Protein AF-A0A7Y6Y731-F1 (afdb_monomer_lite)

Sequence (304 aa):
MNFEELEKRTEVLAKVVVCIADLYHDGNLDAGQKGLLETLIGAGIWYLPSGKELFTGKISKNALEKIITDPKVKLVEEHGFPRKVAGKSLFCDHLEDLKLDYTKLQNLYLNKMGRYNLVLKEENNKLKKFQKTNTFISEEEAYKSAGIELVSIDESHFNLPQLKKFNPNPPAKSTKVKKEKKGITTKTIPRSISKQKKTIVDEVQNITFGQTVQLKKGKNDSQTYVIFMKYIIDNFSNKLYHVDILSKFIKDNPIDESFGRAVYYKRIVGHNDWYFSTYFDTAAKYSNMKKIADGLKFNLELVD

pLDDT: mean 82.9, std 20.49, range [23.06, 98.19]

Radius of gyration: 25.47 Å; chains: 1; bounding box: 60×59×68 Å

Foldseek 3Di:
DPVVQLQVLLLVLLVVCLVCLCCLPVNPDDPVRNLVQLLVSLVSLVPRDAALLQEPLKEFPVQLVVLVVDVPFDKDWAALAASSNVSVCCNPPCVVVSVVPSCVSVVCCSPHGVHTYIYHPVLSVLLVVQNDNVRDDGSVVSCVNSVTDMDGDDPVSCVRNNNVRSDPCRPDDPPPDDDDDDDDDDDDDDDDDDDDDDDDDDDDDDDDAAAEDEFEADPDLLRNLVSLLQVCCVHCVVCQVVQVLNVLFKDLDQVPCSLPVQSVVVQWDDDPSMIGGSPDPSVVSVVSSVSVCVSVRYHYHYGD

Structure (mmCIF, N/CA/C/O backbone):
data_AF-A0A7Y6Y731-F1
#
_entry.id   AF-A0A7Y6Y731-F1
#
loop_
_atom_site.group_PDB
_atom_site.id
_atom_site.type_symbol
_atom_site.label_atom_id
_atom_site.label_alt_id
_atom_site.label_comp_id
_atom_site.label_asym_id
_atom_site.label_entity_id
_atom_site.label_seq_id
_atom_site.pdbx_PDB_ins_code
_atom_site.Cartn_x
_atom_site.Cartn_y
_atom_site.Cartn_z
_atom_site.occupancy
_atom_site.B_iso_or_equiv
_atom_site.auth_seq_id
_atom_site.auth_comp_id
_atom_site.auth_asym_id
_atom_site.auth_atom_id
_atom_site.pdbx_PDB_model_num
ATOM 1 N N . MET A 1 1 ? -1.172 10.566 2.551 1.00 87.44 1 MET A N 1
ATOM 2 C CA . MET A 1 1 ? 0.127 10.290 1.906 1.00 87.44 1 MET A CA 1
ATOM 3 C C . MET A 1 1 ? 0.470 11.426 0.945 1.00 87.44 1 MET A C 1
ATOM 5 O O . MET A 1 1 ? -0.447 12.087 0.469 1.00 87.44 1 MET A O 1
ATOM 9 N N . ASN A 1 2 ? 1.754 11.665 0.659 1.00 89.69 2 ASN A N 1
ATOM 10 C CA . ASN A 1 2 ? 2.186 12.512 -0.456 1.00 89.69 2 ASN A CA 1
ATOM 11 C C . ASN A 1 2 ? 2.412 11.636 -1.704 1.00 89.69 2 ASN A C 1
ATOM 13 O O . ASN A 1 2 ? 3.383 10.883 -1.750 1.00 89.69 2 ASN A O 1
ATOM 17 N N . PHE A 1 3 ? 1.501 11.688 -2.680 1.00 87.31 3 PHE A N 1
ATOM 18 C CA . PHE A 1 3 ? 1.528 10.782 -3.837 1.00 87.31 3 PHE A CA 1
ATOM 19 C C . PHE A 1 3 ? 2.628 11.118 -4.856 1.00 87.31 3 PHE A C 1
ATOM 21 O O . PHE A 1 3 ? 3.253 10.197 -5.369 1.00 87.31 3 PHE A O 1
ATOM 28 N N . GLU A 1 4 ? 2.927 12.401 -5.079 1.00 90.69 4 GLU A N 1
ATOM 29 C CA . GLU A 1 4 ? 4.007 12.851 -5.978 1.00 90.69 4 GLU A CA 1
ATOM 30 C C . GLU A 1 4 ? 5.394 12.441 -5.445 1.00 90.69 4 GLU A C 1
ATOM 32 O O . GLU A 1 4 ? 6.294 12.048 -6.185 1.00 90.69 4 GLU A O 1
ATOM 37 N N . GLU A 1 5 ? 5.572 12.499 -4.124 1.00 93.06 5 GLU A N 1
ATOM 38 C CA . GLU A 1 5 ? 6.792 12.028 -3.465 1.00 93.06 5 GLU A CA 1
ATOM 39 C C . GLU A 1 5 ? 6.869 10.499 -3.405 1.00 93.06 5 GLU A C 1
ATOM 41 O O . GLU A 1 5 ? 7.971 9.951 -3.479 1.00 93.06 5 GLU A O 1
ATOM 46 N N . LEU A 1 6 ? 5.729 9.801 -3.301 1.00 93.31 6 LEU A N 1
ATOM 47 C CA . LEU A 1 6 ? 5.701 8.347 -3.439 1.00 93.31 6 LEU A CA 1
ATOM 48 C C . LEU A 1 6 ? 6.175 7.954 -4.837 1.00 93.31 6 LEU A C 1
ATOM 50 O O . LEU A 1 6 ? 7.132 7.198 -4.931 1.00 93.31 6 LEU A O 1
ATOM 54 N N . GLU A 1 7 ? 5.538 8.492 -5.881 1.00 92.44 7 GLU A N 1
ATOM 55 C CA . GLU A 1 7 ? 5.825 8.231 -7.298 1.00 92.44 7 GLU A CA 1
ATOM 56 C C . GLU A 1 7 ? 7.330 8.313 -7.586 1.00 92.44 7 GLU A C 1
ATOM 58 O O . GLU A 1 7 ? 7.954 7.306 -7.932 1.00 92.44 7 GLU A O 1
ATOM 63 N N . LYS A 1 8 ? 7.939 9.468 -7.288 1.00 95.19 8 LYS A N 1
ATOM 64 C CA . LYS A 1 8 ? 9.375 9.729 -7.479 1.00 95.19 8 LYS A CA 1
ATOM 65 C C . LYS A 1 8 ? 10.270 8.766 -6.693 1.00 95.19 8 LYS A C 1
ATOM 67 O O . LYS A 1 8 ? 11.275 8.290 -7.217 1.00 95.19 8 LYS A O 1
ATOM 72 N N . ARG A 1 9 ? 9.925 8.446 -5.438 1.00 97.19 9 ARG A N 1
ATOM 73 C CA . ARG A 1 9 ? 10.706 7.494 -4.623 1.00 97.19 9 ARG A CA 1
ATOM 74 C C . ARG A 1 9 ? 10.553 6.051 -5.117 1.00 97.19 9 ARG A C 1
ATOM 76 O O . ARG A 1 9 ? 11.534 5.312 -5.095 1.00 97.19 9 ARG A O 1
ATOM 83 N N . THR A 1 10 ? 9.369 5.650 -5.586 1.00 96.19 10 THR A N 1
ATOM 84 C CA . THR A 1 10 ? 9.142 4.322 -6.180 1.00 96.19 10 THR A CA 1
ATOM 85 C C . THR A 1 10 ? 9.846 4.168 -7.519 1.00 96.19 10 THR A C 1
ATOM 87 O O . THR A 1 10 ? 10.461 3.133 -7.744 1.00 96.19 10 THR A O 1
ATOM 90 N N . GLU A 1 11 ? 9.855 5.202 -8.361 1.00 95.69 11 GLU A N 1
ATOM 91 C CA . GLU A 1 11 ? 10.577 5.201 -9.634 1.00 95.69 11 GLU A CA 1
ATOM 92 C C . GLU A 1 11 ? 12.092 5.031 -9.417 1.00 95.69 11 GLU A C 1
ATOM 94 O O . GLU A 1 11 ? 12.721 4.170 -10.033 1.00 95.69 11 GLU A O 1
ATOM 99 N N . VAL A 1 12 ? 12.678 5.798 -8.487 1.00 97.69 12 VAL A N 1
ATOM 100 C CA . VAL A 1 12 ? 14.102 5.681 -8.126 1.00 97.69 12 VAL A CA 1
ATOM 101 C C . VAL A 1 12 ? 14.421 4.302 -7.544 1.00 97.69 12 VAL A C 1
ATOM 103 O O . VAL A 1 12 ? 15.422 3.701 -7.929 1.00 97.69 12 VAL A O 1
ATOM 106 N N . LEU A 1 13 ? 13.581 3.763 -6.655 1.00 98.19 13 LEU A N 1
ATOM 107 C CA . LEU A 1 13 ? 13.811 2.442 -6.066 1.00 98.19 13 LEU A CA 1
ATOM 108 C C . LEU A 1 13 ? 13.682 1.311 -7.101 1.00 98.19 13 LEU A C 1
ATOM 110 O O . LEU A 1 13 ? 14.491 0.387 -7.084 1.00 98.19 13 LEU A O 1
ATOM 114 N N . ALA A 1 14 ? 12.728 1.402 -8.030 1.00 98.06 14 ALA A N 1
ATOM 115 C CA . ALA A 1 14 ? 12.575 0.448 -9.126 1.00 98.06 14 ALA A CA 1
ATOM 116 C C . ALA A 1 14 ? 13.789 0.472 -10.071 1.00 98.06 14 ALA A C 1
ATOM 118 O O . ALA A 1 14 ? 14.321 -0.582 -10.418 1.00 98.06 14 ALA A O 1
ATOM 119 N N . LYS A 1 15 ? 14.293 1.669 -10.404 1.00 97.88 15 LYS A N 1
ATOM 120 C CA . LYS A 1 15 ? 15.548 1.846 -11.151 1.00 97.88 15 LYS A CA 1
ATOM 121 C C . LYS A 1 15 ? 16.742 1.234 -10.420 1.00 97.88 15 LYS A C 1
ATOM 123 O O . LYS A 1 15 ? 17.532 0.541 -11.047 1.00 97.88 15 LYS A O 1
ATOM 128 N N . VAL A 1 16 ? 16.856 1.420 -9.101 1.00 98.12 16 VAL A N 1
ATOM 129 C CA . VAL A 1 16 ? 17.920 0.789 -8.297 1.00 98.12 16 VAL A CA 1
ATOM 130 C C . VAL A 1 16 ? 17.826 -0.739 -8.333 1.00 98.12 16 VAL A C 1
ATOM 132 O O . VAL A 1 16 ? 18.859 -1.376 -8.508 1.00 98.12 16 VAL A O 1
ATOM 135 N N . VAL A 1 17 ? 16.627 -1.329 -8.227 1.00 98.12 17 VAL A N 1
ATOM 136 C CA . VAL A 1 17 ? 16.436 -2.790 -8.359 1.00 98.12 17 VAL A CA 1
ATOM 137 C C . VAL A 1 17 ? 16.925 -3.287 -9.718 1.00 98.12 17 VAL A C 1
ATOM 139 O O . VAL A 1 17 ? 17.723 -4.219 -9.759 1.00 98.12 17 VAL A O 1
ATOM 142 N N . VAL A 1 18 ? 16.491 -2.656 -10.814 1.00 97.69 18 VAL A N 1
ATOM 143 C CA . VAL A 1 18 ? 16.883 -3.061 -12.174 1.00 97.69 18 VAL A CA 1
ATOM 144 C C . VAL A 1 18 ? 18.394 -2.909 -12.385 1.00 97.69 18 VAL A C 1
ATOM 146 O O . VAL A 1 18 ? 19.031 -3.846 -12.852 1.00 97.69 18 VAL A O 1
ATOM 149 N N . CYS A 1 19 ? 18.998 -1.795 -11.960 1.00 97.62 19 CYS A N 1
ATOM 150 C CA . CYS A 1 19 ? 20.438 -1.549 -12.110 1.00 97.62 19 CYS A CA 1
ATOM 151 C C . CYS A 1 19 ? 21.350 -2.486 -11.293 1.00 97.62 19 CYS A C 1
ATOM 153 O O . CYS A 1 19 ? 22.547 -2.525 -11.567 1.00 97.62 19 CYS A O 1
ATOM 155 N N . ILE A 1 20 ? 20.834 -3.203 -10.285 1.00 97.00 20 ILE A N 1
ATOM 156 C CA . ILE A 1 20 ? 21.616 -4.173 -9.490 1.00 97.00 20 ILE A CA 1
ATOM 157 C C . ILE A 1 20 ? 21.109 -5.617 -9.636 1.00 97.00 20 ILE A C 1
ATOM 159 O O . ILE A 1 20 ? 21.565 -6.504 -8.914 1.00 97.00 20 ILE A O 1
ATOM 163 N N . ALA A 1 21 ? 20.183 -5.866 -10.566 1.00 97.06 21 ALA A N 1
ATOM 164 C CA . ALA A 1 21 ? 19.596 -7.182 -10.790 1.00 97.06 21 ALA A CA 1
ATOM 165 C C . ALA A 1 21 ? 20.636 -8.213 -11.248 1.00 97.06 21 ALA A C 1
ATOM 167 O O . ALA A 1 21 ? 20.683 -9.309 -10.697 1.00 97.06 21 ALA A O 1
ATOM 168 N N . ASP A 1 22 ? 21.515 -7.836 -12.175 1.00 96.94 22 ASP A N 1
ATOM 169 C CA . ASP A 1 22 ? 22.586 -8.689 -12.703 1.00 96.94 22 ASP A CA 1
ATOM 170 C C . ASP A 1 22 ? 23.566 -9.100 -11.582 1.00 96.94 22 ASP A C 1
ATOM 172 O O . ASP A 1 22 ? 23.994 -10.248 -11.492 1.00 96.94 22 ASP A O 1
ATOM 176 N N . LEU A 1 23 ? 23.847 -8.194 -10.634 1.00 97.25 23 LEU A N 1
ATOM 177 C CA . LEU A 1 23 ? 24.630 -8.503 -9.431 1.00 97.25 23 LEU A CA 1
ATOM 178 C C . LEU A 1 23 ? 23.891 -9.472 -8.489 1.00 97.25 23 LEU A C 1
ATOM 180 O O . LEU A 1 23 ? 24.530 -10.305 -7.850 1.00 97.25 23 LEU A O 1
ATOM 184 N N . TYR A 1 24 ? 22.562 -9.379 -8.387 1.00 97.25 24 TYR A N 1
ATOM 185 C CA . TYR A 1 24 ? 21.760 -10.298 -7.574 1.00 97.25 24 TYR A CA 1
ATOM 186 C C . TYR A 1 24 ? 21.618 -11.687 -8.215 1.00 97.25 24 TYR A C 1
ATOM 188 O O . TYR A 1 24 ? 21.614 -12.684 -7.492 1.00 97.25 24 TYR A O 1
ATOM 196 N N . HIS A 1 25 ? 21.504 -11.779 -9.541 1.00 95.44 25 HIS A N 1
ATOM 197 C CA . HIS A 1 25 ? 21.303 -13.040 -10.261 1.00 95.44 25 HIS A CA 1
ATOM 198 C C . HIS A 1 25 ? 22.629 -13.706 -10.634 1.00 95.44 25 HIS A C 1
ATOM 200 O O . HIS A 1 25 ? 22.950 -14.751 -10.058 1.00 95.44 25 HIS A O 1
ATOM 206 N N . ASP A 1 26 ? 23.406 -13.063 -11.506 1.00 93.69 26 ASP A N 1
ATOM 207 C CA . ASP A 1 26 ? 24.619 -13.595 -12.146 1.00 93.69 26 ASP A CA 1
ATOM 208 C C . ASP A 1 26 ? 25.903 -13.317 -11.347 1.00 93.69 26 ASP A C 1
ATOM 210 O O . ASP A 1 26 ? 26.930 -13.972 -11.537 1.00 93.69 26 ASP A O 1
ATOM 214 N N . GLY A 1 27 ? 25.850 -12.374 -10.402 1.00 90.75 27 GLY A N 1
ATOM 215 C CA . GLY A 1 27 ? 26.907 -12.180 -9.418 1.00 90.75 27 GLY A CA 1
ATOM 216 C C . GLY A 1 27 ? 27.146 -13.446 -8.588 1.00 90.75 27 GLY A C 1
ATOM 217 O O . GLY A 1 27 ? 26.211 -14.033 -8.032 1.00 90.75 27 GLY A O 1
ATOM 218 N N . ASN A 1 28 ? 28.420 -13.836 -8.457 1.00 95.12 28 ASN A N 1
ATOM 219 C CA . ASN A 1 28 ? 28.880 -14.951 -7.621 1.00 95.12 28 ASN A CA 1
ATOM 220 C C . ASN A 1 28 ? 28.766 -14.603 -6.123 1.00 95.12 28 ASN A C 1
ATOM 222 O O . ASN A 1 28 ? 29.767 -14.380 -5.442 1.00 95.12 28 ASN A O 1
ATOM 226 N N . LEU A 1 29 ? 27.525 -14.481 -5.647 1.00 96.38 29 LEU A N 1
ATOM 227 C CA . LEU A 1 29 ? 27.172 -14.061 -4.296 1.00 96.38 29 LEU A CA 1
ATOM 228 C C . LEU A 1 29 ? 26.658 -15.228 -3.452 1.00 96.38 29 LEU A C 1
ATOM 230 O O . LEU A 1 29 ? 25.794 -15.994 -3.889 1.00 96.38 29 LEU A O 1
ATOM 234 N N . ASP A 1 30 ? 27.107 -15.292 -2.200 1.00 96.50 30 ASP A N 1
ATOM 235 C CA . ASP A 1 30 ? 26.575 -16.233 -1.216 1.00 96.50 30 ASP A CA 1
ATOM 236 C C . ASP A 1 30 ? 25.154 -15.855 -0.732 1.00 96.50 30 ASP A C 1
ATOM 238 O O . ASP A 1 30 ? 24.639 -14.756 -0.965 1.00 96.50 30 ASP A O 1
ATOM 242 N N . ALA A 1 31 ? 24.486 -16.778 -0.033 1.00 93.62 31 ALA A N 1
ATOM 243 C CA . ALA A 1 31 ? 23.113 -16.582 0.448 1.00 93.62 31 ALA A CA 1
ATOM 244 C C . ALA A 1 31 ? 22.966 -15.464 1.509 1.00 93.62 31 ALA A C 1
ATOM 246 O O . ALA A 1 31 ? 21.883 -14.891 1.666 1.00 93.62 31 ALA A O 1
ATOM 247 N N . GLY A 1 32 ? 24.038 -15.132 2.232 1.00 94.94 32 GLY A N 1
ATOM 248 C CA . GLY A 1 32 ? 24.113 -13.975 3.121 1.00 94.94 32 GLY A CA 1
ATOM 249 C C . GLY A 1 32 ? 24.218 -12.666 2.339 1.00 94.94 32 GLY A C 1
ATOM 250 O O . GLY A 1 32 ? 23.478 -11.728 2.635 1.00 94.94 32 GLY A O 1
ATOM 251 N N . GLN A 1 33 ? 25.053 -12.624 1.298 1.00 96.75 33 GLN A N 1
ATOM 252 C CA . GLN A 1 33 ? 25.218 -11.481 0.393 1.00 96.75 33 GLN A CA 1
ATOM 253 C C . GLN A 1 33 ? 23.946 -11.190 -0.419 1.00 96.75 33 GLN A C 1
ATOM 255 O O . GLN A 1 33 ? 23.442 -10.065 -0.371 1.00 96.75 33 GLN A O 1
ATOM 260 N N . LYS A 1 34 ? 23.339 -12.195 -1.073 1.00 95.88 34 LYS A N 1
ATOM 261 C CA . LYS A 1 34 ? 22.011 -12.033 -1.707 1.00 95.88 34 LYS A CA 1
ATOM 262 C C . LYS A 1 34 ? 20.969 -11.612 -0.662 1.00 95.88 34 LYS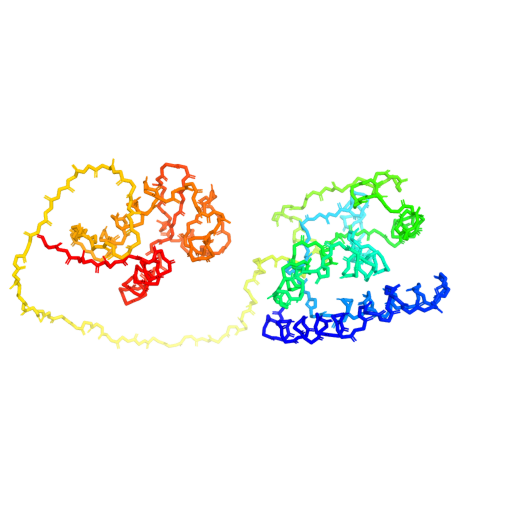 A C 1
ATOM 264 O O . LYS A 1 34 ? 20.199 -10.677 -0.875 1.00 95.88 34 LYS A O 1
ATOM 269 N N . GLY A 1 35 ? 21.036 -12.198 0.535 1.00 95.25 35 GLY A N 1
ATOM 270 C CA . GLY A 1 35 ? 20.204 -11.833 1.678 1.00 95.25 35 GLY A CA 1
ATOM 271 C C . GLY A 1 35 ? 20.395 -10.408 2.228 1.00 95.25 35 GLY A C 1
ATOM 272 O O . GLY A 1 35 ? 19.480 -9.905 2.891 1.00 95.25 35 GLY A O 1
ATOM 273 N N . LEU A 1 36 ? 21.534 -9.759 1.972 1.00 96.06 36 LEU A N 1
ATOM 274 C CA . LEU A 1 36 ? 21.787 -8.349 2.277 1.00 96.06 36 LEU A CA 1
ATOM 275 C C . LEU A 1 36 ? 21.112 -7.450 1.236 1.00 96.06 36 LEU A C 1
ATOM 277 O O . LEU A 1 36 ? 20.407 -6.522 1.627 1.00 96.06 36 LEU A O 1
ATOM 281 N N . LEU A 1 37 ? 21.234 -7.767 -0.058 1.00 97.19 37 LEU A N 1
ATOM 282 C CA . LEU A 1 37 ? 20.555 -7.040 -1.142 1.00 97.19 37 LEU A CA 1
ATOM 283 C C . LEU A 1 37 ? 19.026 -7.050 -0.963 1.00 97.19 37 LEU A C 1
ATOM 285 O O . LEU A 1 37 ? 18.396 -5.992 -0.987 1.00 97.19 37 LEU A O 1
ATOM 289 N N . GLU A 1 38 ? 18.439 -8.212 -0.651 1.00 96.81 38 GLU A N 1
ATOM 290 C CA . GLU A 1 38 ? 17.015 -8.343 -0.280 1.00 96.81 38 GLU A CA 1
ATOM 291 C C . GLU A 1 38 ? 16.626 -7.430 0.898 1.00 96.81 38 GLU A C 1
ATOM 293 O O . GLU A 1 38 ? 15.531 -6.867 0.941 1.00 96.81 38 GLU A O 1
ATOM 298 N N . THR A 1 39 ? 17.525 -7.269 1.873 1.00 95.62 39 THR A N 1
ATOM 299 C CA . THR A 1 39 ? 17.278 -6.449 3.066 1.00 95.62 39 THR A CA 1
ATOM 300 C C . THR A 1 39 ? 17.393 -4.953 2.761 1.00 95.62 39 THR A C 1
ATOM 302 O O . THR A 1 39 ? 16.599 -4.174 3.289 1.00 95.62 39 THR A O 1
ATOM 305 N N .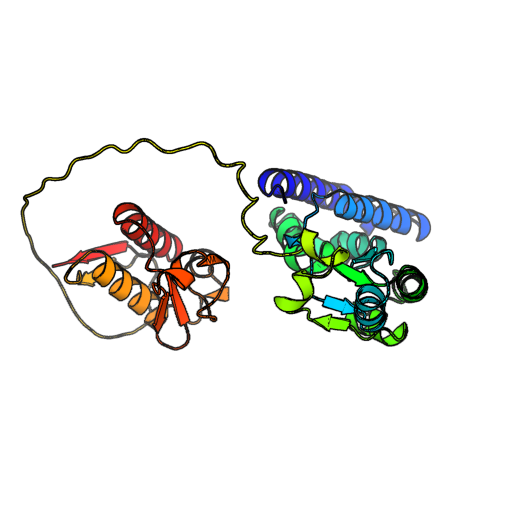 LEU A 1 40 ? 18.330 -4.551 1.894 1.00 97.06 40 LEU A N 1
ATOM 306 C CA . LEU A 1 40 ? 18.522 -3.165 1.455 1.00 97.06 40 LEU A CA 1
ATOM 307 C C . LEU A 1 40 ? 17.345 -2.675 0.602 1.00 97.06 40 LEU A C 1
ATOM 309 O O . LEU A 1 40 ? 16.743 -1.653 0.932 1.00 97.06 40 LEU A O 1
ATOM 313 N N . ILE A 1 41 ? 16.953 -3.432 -0.430 1.00 97.62 41 ILE A N 1
ATOM 314 C CA . ILE A 1 41 ? 15.780 -3.104 -1.257 1.00 97.62 41 ILE A CA 1
ATOM 315 C C . ILE A 1 41 ? 14.507 -3.107 -0.406 1.00 97.62 41 ILE A C 1
ATOM 317 O O . ILE A 1 41 ? 13.735 -2.150 -0.445 1.00 97.62 41 ILE A O 1
ATOM 321 N N . GLY A 1 42 ? 14.327 -4.125 0.442 1.00 95.88 42 GLY A N 1
ATOM 322 C CA . GLY A 1 42 ? 13.213 -4.187 1.385 1.00 95.88 42 GLY A CA 1
ATOM 323 C C . GLY A 1 42 ? 13.145 -2.978 2.325 1.00 95.88 42 GLY A C 1
ATOM 324 O O . GLY A 1 42 ? 12.064 -2.449 2.583 1.00 95.88 42 GLY A O 1
ATOM 325 N N . ALA A 1 43 ? 14.288 -2.509 2.834 1.00 94.81 43 ALA A N 1
ATOM 326 C CA . ALA A 1 43 ? 14.352 -1.291 3.639 1.00 94.81 43 ALA A CA 1
ATOM 327 C C . ALA A 1 43 ? 13.977 -0.046 2.822 1.00 94.81 43 ALA A C 1
ATOM 329 O O . ALA A 1 43 ? 13.243 0.794 3.335 1.00 94.81 43 ALA A O 1
ATOM 330 N N . GLY A 1 44 ? 14.388 0.038 1.551 1.00 96.44 44 GLY A N 1
ATOM 331 C CA . GLY A 1 44 ? 13.948 1.081 0.618 1.00 96.44 44 GLY A CA 1
ATOM 332 C C . GLY A 1 44 ? 12.422 1.174 0.516 1.00 96.44 44 GLY A C 1
ATOM 333 O O . GLY A 1 44 ? 11.870 2.259 0.687 1.00 96.44 44 GLY A O 1
ATOM 334 N N . ILE A 1 45 ? 11.736 0.034 0.353 1.00 95.62 45 ILE A N 1
ATOM 335 C CA . ILE A 1 45 ? 10.260 -0.047 0.332 1.00 95.62 45 ILE A CA 1
ATOM 336 C C . ILE A 1 45 ? 9.667 0.488 1.650 1.00 95.62 45 ILE A C 1
ATOM 338 O O . ILE A 1 45 ? 8.657 1.189 1.654 1.00 95.62 45 ILE A O 1
ATOM 342 N N . TRP A 1 46 ? 10.325 0.212 2.779 1.00 90.81 46 TRP A N 1
ATOM 343 C CA . TRP A 1 46 ? 9.899 0.654 4.114 1.00 90.81 46 TRP A CA 1
ATOM 344 C C . TRP A 1 46 ? 10.108 2.159 4.383 1.00 90.81 46 TRP A C 1
ATOM 346 O O . TRP A 1 46 ? 9.527 2.693 5.327 1.00 90.81 46 TRP A O 1
ATOM 356 N N . TYR A 1 47 ? 10.920 2.845 3.571 1.00 92.69 47 TYR A N 1
ATOM 357 C CA . TYR A 1 47 ? 11.144 4.299 3.622 1.00 92.69 47 TYR A CA 1
ATOM 358 C C . TYR A 1 47 ? 10.386 5.076 2.526 1.00 92.69 47 TYR A C 1
ATOM 360 O O . TYR A 1 47 ? 10.589 6.286 2.356 1.00 92.69 47 TYR A O 1
ATOM 368 N N . LEU A 1 48 ? 9.488 4.409 1.795 1.00 95.50 48 LEU A N 1
ATOM 369 C CA . LEU A 1 48 ? 8.499 5.073 0.947 1.00 95.50 48 LEU A CA 1
ATOM 370 C C . LEU A 1 48 ? 7.466 5.841 1.807 1.00 95.50 48 LEU A C 1
ATOM 372 O O . LEU A 1 48 ? 7.276 5.509 2.982 1.00 95.50 48 LEU A O 1
ATOM 376 N N . PRO A 1 49 ? 6.802 6.885 1.272 1.00 94.56 49 PRO A N 1
ATOM 377 C CA . PRO A 1 49 ? 5.861 7.693 2.041 1.00 94.56 49 PRO A CA 1
ATOM 378 C C . PRO A 1 49 ? 4.653 6.871 2.499 1.00 94.56 49 PRO A C 1
ATOM 380 O O . PRO A 1 49 ? 3.830 6.455 1.690 1.00 94.56 49 PRO A O 1
ATOM 383 N N . SER A 1 50 ? 4.530 6.680 3.812 1.00 90.31 50 SER A N 1
ATOM 384 C CA . SER A 1 50 ? 3.387 6.001 4.426 1.00 90.31 50 SER A CA 1
ATOM 385 C C . SER A 1 50 ? 2.216 6.964 4.695 1.00 90.31 50 SER A C 1
ATOM 387 O O . SER A 1 50 ? 2.316 8.187 4.543 1.00 90.31 50 SER A O 1
ATOM 389 N N . GLY A 1 51 ? 1.072 6.414 5.092 1.00 89.31 51 GLY A N 1
ATOM 390 C CA . GLY A 1 51 ? -0.131 7.162 5.441 1.00 89.31 51 GLY A CA 1
ATOM 391 C C . GLY A 1 51 ? -1.292 6.252 5.835 1.00 89.31 51 GLY A C 1
ATOM 392 O O . GLY A 1 51 ? -1.161 5.027 5.848 1.00 89.31 51 GLY A O 1
ATOM 393 N N . LYS A 1 52 ? -2.452 6.848 6.141 1.00 88.88 52 LYS A N 1
ATOM 394 C CA . LYS A 1 52 ? -3.688 6.092 6.421 1.00 88.88 52 LYS A CA 1
ATOM 395 C C . LYS A 1 52 ? -4.206 5.347 5.184 1.00 88.88 52 LYS A C 1
ATOM 397 O O . LYS A 1 52 ? -4.955 4.395 5.311 1.00 88.88 52 LYS A O 1
ATOM 402 N N . GLU A 1 53 ? -3.772 5.759 3.997 1.00 87.25 53 GLU A N 1
ATOM 403 C CA . GLU A 1 53 ? -4.129 5.165 2.707 1.00 87.25 53 GLU A CA 1
ATOM 404 C C . GLU A 1 53 ? -3.570 3.735 2.532 1.00 87.25 53 GLU A C 1
ATOM 406 O O . GLU A 1 53 ? -4.094 2.947 1.751 1.00 87.25 53 GLU A O 1
ATOM 411 N N . LEU A 1 54 ? -2.540 3.362 3.302 1.00 90.75 54 LEU A N 1
ATOM 412 C CA . LEU A 1 54 ? -1.997 1.998 3.351 1.00 90.75 54 LEU A CA 1
ATOM 413 C C . LEU A 1 54 ? -2.655 1.118 4.425 1.00 90.75 54 LEU A C 1
ATOM 415 O O . LEU A 1 54 ? -2.382 -0.081 4.483 1.00 90.75 54 LEU A O 1
ATOM 419 N N . PHE A 1 55 ? -3.529 1.677 5.263 1.00 92.94 55 PHE A N 1
ATOM 420 C CA . PHE A 1 55 ? -4.268 0.884 6.233 1.00 92.94 55 PHE A CA 1
ATOM 421 C C . PHE A 1 55 ? -5.283 -0.013 5.510 1.00 92.94 55 PHE A C 1
ATOM 423 O O . PHE A 1 55 ? -6.047 0.444 4.655 1.00 92.94 55 PHE A O 1
ATOM 430 N N . THR A 1 56 ? -5.304 -1.298 5.853 1.00 89.69 56 THR A N 1
ATOM 431 C CA . THR A 1 56 ? -6.201 -2.297 5.248 1.00 89.69 56 THR A CA 1
ATOM 432 C C . THR A 1 56 ? -7.660 -2.178 5.680 1.00 89.69 56 THR A C 1
ATOM 434 O O . THR A 1 56 ? -8.510 -2.851 5.103 1.00 89.69 56 THR A O 1
ATOM 437 N N . GLY A 1 57 ? -7.952 -1.386 6.716 1.00 93.38 57 GLY A N 1
ATOM 438 C CA . GLY A 1 57 ? -9.228 -1.445 7.429 1.00 93.38 57 GLY A CA 1
ATOM 439 C C . GLY A 1 57 ? -9.302 -2.583 8.456 1.00 93.38 57 GLY A C 1
ATOM 440 O O . GLY A 1 57 ? -10.327 -2.706 9.121 1.00 93.38 57 GLY A O 1
ATOM 441 N N . LYS A 1 58 ? -8.251 -3.406 8.618 1.00 94.25 58 LYS A N 1
ATOM 442 C CA . LYS A 1 58 ? -8.258 -4.573 9.515 1.00 94.25 58 LYS A CA 1
ATOM 443 C C . LYS A 1 58 ? -7.438 -4.360 10.788 1.00 94.25 58 LYS A C 1
ATOM 445 O O . LYS A 1 58 ? -6.318 -3.848 10.763 1.00 94.25 58 LYS A O 1
ATOM 450 N N . ILE A 1 59 ? -7.968 -4.844 11.902 1.00 97.62 59 ILE A N 1
ATOM 451 C CA . ILE A 1 59 ? -7.325 -4.880 13.219 1.00 97.62 59 ILE A CA 1
ATOM 452 C C . ILE A 1 59 ? -7.374 -6.312 13.763 1.00 97.62 59 ILE A C 1
ATOM 454 O O . ILE A 1 59 ? -8.282 -7.066 13.418 1.00 97.62 59 ILE A O 1
ATOM 458 N N . SER A 1 60 ? -6.431 -6.720 14.613 1.00 98.19 60 SER A N 1
ATOM 459 C CA . SER A 1 60 ? -6.606 -7.968 15.356 1.00 98.19 60 SER A CA 1
ATOM 460 C C . SER A 1 60 ? -7.759 -7.828 16.351 1.00 98.19 60 SER A C 1
ATOM 462 O O . SER A 1 60 ? -7.915 -6.808 17.025 1.00 98.19 60 SER A O 1
ATOM 464 N N . LYS A 1 61 ? -8.567 -8.876 16.478 1.00 97.62 61 LYS A N 1
ATOM 465 C CA . LYS A 1 61 ? -9.700 -8.926 17.412 1.00 97.62 61 LYS A CA 1
ATOM 466 C C . LYS A 1 61 ? -9.285 -8.618 18.854 1.00 97.62 61 LYS A C 1
ATOM 468 O O . LYS A 1 61 ? -9.863 -7.740 19.490 1.00 97.62 61 LYS A O 1
ATOM 473 N N . ASN A 1 62 ? -8.180 -9.220 19.303 1.00 97.31 62 ASN A N 1
ATOM 474 C CA . ASN A 1 62 ? -7.584 -8.955 20.616 1.00 97.31 62 ASN A CA 1
ATOM 475 C C . ASN A 1 62 ? -7.163 -7.484 20.792 1.00 97.31 62 ASN A C 1
ATOM 477 O O . ASN A 1 62 ? -7.229 -6.954 21.901 1.00 97.31 62 ASN A O 1
ATOM 481 N N . ALA A 1 63 ? -6.684 -6.818 19.733 1.00 97.62 63 ALA A N 1
ATOM 482 C CA . ALA A 1 63 ? -6.361 -5.397 19.797 1.00 97.62 63 ALA A CA 1
ATOM 483 C C . ALA A 1 63 ? -7.626 -4.546 19.917 1.00 97.62 63 ALA A C 1
ATOM 485 O O . ALA A 1 63 ? -7.649 -3.635 20.741 1.00 97.62 63 ALA A O 1
ATOM 486 N N . LEU A 1 64 ? -8.671 -4.863 19.144 1.00 96.62 64 LEU A N 1
ATOM 487 C CA . LEU A 1 64 ? -9.950 -4.152 19.150 1.00 96.62 64 LEU A CA 1
ATOM 488 C C . LEU A 1 64 ? -10.629 -4.204 20.527 1.00 96.62 64 LEU A C 1
ATOM 490 O O . LEU A 1 64 ? -10.947 -3.164 21.103 1.00 96.62 64 LEU A O 1
ATOM 494 N N . GLU A 1 65 ? -10.748 -5.401 21.102 1.00 96.06 65 GLU A N 1
ATOM 495 C CA . GLU A 1 65 ? -11.291 -5.629 22.449 1.00 96.06 65 GLU A CA 1
ATOM 496 C C . GLU A 1 65 ? -10.480 -4.885 23.531 1.00 96.06 65 GLU A C 1
ATOM 498 O O . GLU A 1 65 ? -11.042 -4.279 24.452 1.00 96.06 65 GLU A O 1
ATOM 503 N N . LYS A 1 66 ? -9.146 -4.850 23.397 1.00 96.25 66 LYS A N 1
ATOM 504 C CA . LYS A 1 66 ? -8.275 -4.124 24.334 1.00 96.25 66 LYS A CA 1
ATOM 505 C C . LYS A 1 66 ? -8.365 -2.604 24.216 1.00 96.25 66 LYS A C 1
ATOM 507 O O . LYS A 1 66 ? -8.332 -1.946 25.247 1.00 96.25 66 LYS A O 1
ATOM 512 N N . ILE A 1 67 ? -8.486 -2.019 23.021 1.00 96.12 67 ILE A N 1
ATOM 513 C CA . ILE A 1 67 ? -8.589 -0.549 22.898 1.00 96.12 67 ILE A CA 1
ATOM 514 C C . ILE A 1 67 ? -9.949 -0.001 23.352 1.00 96.12 67 ILE A C 1
ATOM 516 O O . ILE A 1 67 ? -10.033 1.174 23.707 1.00 96.12 67 ILE A O 1
ATOM 520 N N . ILE A 1 68 ? -10.993 -0.839 23.369 1.00 93.19 68 ILE A N 1
ATOM 521 C CA . ILE A 1 68 ? -12.300 -0.516 23.961 1.00 93.19 68 ILE A CA 1
ATOM 522 C C . ILE A 1 68 ? -12.201 -0.457 25.494 1.00 93.19 68 ILE A C 1
ATOM 524 O O . ILE A 1 68 ? -12.800 0.421 26.111 1.00 93.19 68 ILE A O 1
ATOM 528 N N . THR A 1 69 ? -11.432 -1.363 26.110 1.00 94.00 69 THR A N 1
ATOM 529 C CA . THR A 1 69 ? -11.301 -1.461 27.576 1.00 94.00 69 THR A CA 1
ATOM 530 C C . THR A 1 69 ? -10.191 -0.589 28.176 1.00 94.00 69 THR A C 1
ATOM 532 O O . THR A 1 69 ? -10.365 -0.082 29.283 1.00 94.00 69 THR A O 1
ATOM 535 N N . ASP A 1 70 ? -9.088 -0.346 27.459 1.00 93.31 70 ASP A N 1
ATOM 536 C CA . ASP A 1 70 ? -8.026 0.586 27.860 1.00 93.31 70 ASP A CA 1
ATOM 537 C C . ASP A 1 70 ? -7.634 1.557 26.716 1.00 93.31 70 ASP A C 1
ATOM 539 O O . ASP A 1 70 ? -6.943 1.173 25.762 1.00 93.31 70 ASP A O 1
ATOM 543 N N . PRO A 1 71 ? -7.974 2.860 26.821 1.00 89.00 71 PRO A N 1
ATOM 544 C CA . PRO A 1 71 ? -7.602 3.874 25.832 1.00 89.00 71 PRO A CA 1
ATOM 545 C C . PRO A 1 71 ? -6.091 4.194 25.791 1.00 89.00 71 PRO A C 1
ATOM 547 O O . PRO A 1 71 ? -5.665 5.010 24.972 1.00 89.00 71 PRO A O 1
ATOM 550 N N . LYS A 1 72 ? -5.265 3.589 26.660 1.00 92.19 72 LYS A N 1
ATOM 551 C CA . LYS A 1 72 ? -3.794 3.715 26.659 1.00 92.19 72 LYS A CA 1
ATOM 552 C C . LYS A 1 72 ? -3.091 2.614 25.856 1.00 92.19 72 LYS A C 1
ATOM 554 O O . LYS A 1 72 ? -1.897 2.759 25.575 1.00 92.19 72 LYS A O 1
ATOM 559 N N . VAL A 1 73 ? -3.795 1.543 25.469 1.00 95.06 73 VAL A N 1
ATOM 560 C CA . VAL A 1 73 ? -3.237 0.444 24.660 1.00 95.06 73 VAL A CA 1
ATOM 561 C C . VAL A 1 73 ? -2.675 0.995 23.353 1.00 95.06 73 VAL A C 1
ATOM 563 O O . VAL A 1 73 ? -3.369 1.684 22.605 1.00 95.06 73 VAL A O 1
ATOM 566 N N . LYS A 1 74 ? -1.405 0.680 23.078 1.00 95.12 74 LYS A N 1
ATOM 567 C CA . LYS A 1 74 ? -0.704 1.090 21.857 1.00 95.12 74 LYS A CA 1
ATOM 568 C C . LYS A 1 74 ? -0.822 0.006 20.793 1.00 95.12 74 LYS A C 1
ATOM 570 O O . LYS A 1 74 ? -0.320 -1.100 20.978 1.00 95.12 74 LYS A O 1
ATOM 575 N N . LEU A 1 75 ? -1.445 0.365 19.676 1.00 96.81 75 LEU A N 1
ATOM 576 C CA . LEU A 1 75 ? -1.456 -0.435 18.456 1.00 96.81 75 LEU A CA 1
ATOM 577 C C . LEU A 1 75 ? -0.109 -0.328 17.733 1.00 96.81 75 LEU A C 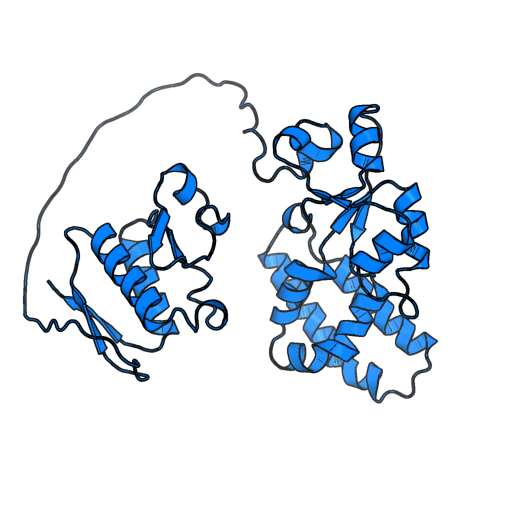1
ATOM 579 O O . LEU A 1 75 ? 0.565 0.703 17.810 1.00 96.81 75 LEU A O 1
ATOM 583 N N . VAL A 1 76 ? 0.249 -1.382 17.007 1.00 96.44 76 VAL A N 1
ATOM 584 C CA . VAL A 1 76 ? 1.378 -1.418 16.077 1.00 96.44 76 VAL A CA 1
ATOM 585 C C . VAL A 1 76 ? 0.831 -1.588 14.663 1.00 96.44 76 VAL A C 1
ATOM 587 O O . VAL A 1 76 ? -0.033 -2.431 14.430 1.00 96.44 76 VAL A O 1
ATOM 590 N N . GLU A 1 77 ? 1.334 -0.776 13.739 1.00 95.44 77 GLU A N 1
ATOM 591 C CA . GLU A 1 77 ? 1.114 -0.921 12.298 1.00 95.44 77 GLU A CA 1
ATOM 592 C C . GLU A 1 77 ? 2.033 -2.046 11.805 1.00 95.44 77 GLU A C 1
ATOM 594 O O . GLU A 1 77 ? 3.256 -1.921 11.883 1.00 95.44 77 GLU A O 1
ATOM 599 N N . GLU A 1 78 ? 1.453 -3.172 11.386 1.00 94.50 78 GLU A N 1
ATOM 600 C CA . GLU A 1 78 ? 2.198 -4.366 10.973 1.00 94.50 78 GLU A CA 1
ATOM 601 C C . GLU A 1 78 ? 1.860 -4.734 9.529 1.00 94.50 78 GLU A C 1
ATOM 603 O O . GLU A 1 78 ? 0.691 -4.894 9.166 1.00 94.50 78 GLU A O 1
ATOM 608 N N . HIS A 1 79 ? 2.899 -4.847 8.705 1.00 91.81 79 HIS A N 1
ATOM 609 C CA . HIS A 1 79 ? 2.769 -5.002 7.263 1.00 91.81 79 HIS A CA 1
ATOM 610 C C . HIS A 1 79 ? 2.567 -6.471 6.891 1.00 91.81 79 HIS A C 1
ATOM 612 O O . HIS A 1 79 ? 3.297 -7.351 7.347 1.00 91.81 79 HIS A O 1
ATOM 618 N N . GLY A 1 80 ? 1.599 -6.738 6.015 1.00 83.56 80 GLY A N 1
ATOM 619 C CA . GLY A 1 80 ? 1.304 -8.100 5.566 1.00 83.56 80 GLY A CA 1
ATOM 620 C C . GLY A 1 80 ? 2.488 -8.777 4.873 1.00 83.56 80 GLY A C 1
ATOM 621 O O . GLY A 1 80 ? 2.729 -9.970 5.059 1.00 83.56 80 GLY A O 1
ATOM 622 N N . PHE A 1 81 ? 3.266 -7.993 4.119 1.00 88.81 81 PHE A N 1
ATOM 623 C CA . PHE A 1 81 ? 4.409 -8.465 3.343 1.00 88.81 81 PHE A CA 1
ATOM 624 C C . PHE A 1 81 ? 5.746 -8.165 4.059 1.00 88.81 81 PHE A C 1
ATOM 626 O O . PHE A 1 81 ? 6.094 -6.996 4.245 1.00 88.81 81 PHE A O 1
ATOM 633 N N . PRO A 1 82 ? 6.537 -9.179 4.467 1.00 90.75 82 PRO A N 1
ATOM 634 C CA . PRO A 1 82 ? 7.744 -8.951 5.262 1.00 90.75 82 PRO A CA 1
ATOM 635 C C . PRO A 1 82 ? 8.847 -8.251 4.469 1.00 90.75 82 PRO A C 1
ATOM 637 O O . PRO A 1 82 ? 9.143 -8.637 3.341 1.00 90.75 82 PRO A O 1
ATOM 640 N N . ARG A 1 83 ? 9.551 -7.304 5.100 1.00 90.31 83 ARG A N 1
ATOM 641 C CA . ARG A 1 83 ? 10.600 -6.473 4.474 1.00 90.31 83 ARG A CA 1
ATOM 642 C C . ARG A 1 83 ? 11.553 -7.234 3.536 1.00 90.31 83 ARG A C 1
ATOM 644 O O . ARG A 1 83 ? 11.739 -6.828 2.396 1.00 90.31 83 ARG A O 1
ATOM 651 N N . LYS A 1 84 ? 12.157 -8.333 4.005 1.00 92.19 84 LYS A N 1
ATOM 652 C CA . LYS A 1 84 ? 13.134 -9.110 3.218 1.00 92.19 84 LYS A CA 1
ATOM 653 C C . LYS A 1 84 ? 12.474 -9.947 2.107 1.00 92.19 84 LYS A C 1
ATOM 655 O O . LYS A 1 84 ? 13.066 -10.121 1.049 1.00 92.19 84 LYS A O 1
ATOM 660 N N . VAL A 1 85 ? 11.232 -10.399 2.310 1.00 93.81 85 VAL A N 1
ATOM 661 C CA . VAL A 1 85 ? 10.422 -11.047 1.260 1.00 93.81 85 VAL A CA 1
ATOM 662 C C . VAL A 1 85 ? 10.087 -10.034 0.162 1.00 93.81 85 VAL A C 1
ATOM 664 O O . VAL A 1 85 ? 10.250 -10.344 -1.012 1.00 93.81 85 VAL A O 1
ATOM 667 N N . ALA A 1 86 ? 9.705 -8.807 0.536 1.00 94.62 86 ALA A N 1
ATOM 668 C CA . ALA A 1 86 ? 9.440 -7.717 -0.399 1.00 94.62 86 ALA A CA 1
ATOM 669 C C . ALA A 1 86 ? 10.654 -7.450 -1.303 1.00 94.62 86 ALA A C 1
ATOM 671 O O . ALA A 1 86 ? 10.534 -7.522 -2.524 1.00 94.62 86 ALA A O 1
ATOM 672 N N . GLY A 1 87 ? 11.842 -7.256 -0.716 1.00 95.81 87 GLY A N 1
ATOM 673 C CA . GLY A 1 87 ? 13.072 -7.062 -1.487 1.00 95.81 87 GLY A CA 1
ATOM 674 C C . GLY A 1 87 ? 13.418 -8.237 -2.407 1.00 95.81 87 GLY A C 1
ATOM 675 O O . GLY A 1 87 ? 13.765 -8.005 -3.561 1.00 95.81 87 GLY A O 1
ATOM 676 N N . LYS A 1 88 ? 13.247 -9.486 -1.948 1.00 95.81 88 LYS A N 1
ATOM 677 C CA . LYS A 1 88 ? 13.421 -10.674 -2.801 1.00 95.81 88 LYS A CA 1
ATOM 678 C C . LYS A 1 88 ? 12.446 -10.691 -3.982 1.00 95.81 88 LYS A C 1
ATOM 680 O O . LYS A 1 88 ? 12.867 -10.906 -5.114 1.00 95.81 88 LYS A O 1
ATOM 685 N N . SER A 1 89 ? 11.163 -10.422 -3.738 1.00 95.50 89 SER A N 1
ATOM 686 C CA . SER A 1 89 ? 10.131 -10.476 -4.783 1.00 95.50 89 SER A CA 1
ATOM 687 C C . SER A 1 89 ? 10.348 -9.464 -5.912 1.00 95.50 89 SER A C 1
ATOM 689 O O . SER A 1 89 ? 9.967 -9.731 -7.047 1.00 95.50 89 SER A O 1
ATOM 691 N N . LEU A 1 90 ? 11.028 -8.338 -5.656 1.00 97.12 90 LEU A N 1
ATOM 692 C CA . LEU A 1 90 ? 11.380 -7.395 -6.723 1.00 97.12 90 LEU A CA 1
ATOM 693 C C . LEU A 1 90 ? 12.494 -7.910 -7.651 1.00 97.12 90 LEU A C 1
ATOM 695 O O . LEU A 1 90 ? 12.510 -7.533 -8.818 1.00 97.12 90 LEU A O 1
ATOM 699 N N . PHE A 1 91 ? 13.377 -8.796 -7.174 1.00 96.19 91 PHE A N 1
ATOM 700 C CA . PHE A 1 91 ? 14.385 -9.458 -8.012 1.00 96.19 91 PHE A CA 1
ATOM 701 C C . PHE A 1 91 ? 13.875 -10.746 -8.674 1.00 96.19 91 PHE A C 1
ATOM 703 O O . PHE A 1 91 ? 14.263 -11.035 -9.803 1.00 96.19 91 PHE A O 1
ATOM 710 N N . CYS A 1 92 ? 13.049 -11.532 -7.975 1.00 93.69 92 CYS A N 1
ATOM 711 C CA . CYS A 1 92 ? 12.595 -12.848 -8.441 1.00 93.69 92 CYS A CA 1
ATOM 712 C C . CYS A 1 92 ? 11.270 -12.808 -9.215 1.00 93.69 92 CYS A C 1
ATOM 714 O O . CYS A 1 92 ? 11.154 -13.461 -10.247 1.00 93.69 92 CYS A O 1
ATOM 716 N N . ASP A 1 93 ? 10.283 -12.053 -8.724 1.00 92.69 93 ASP A N 1
ATOM 717 C CA . ASP A 1 93 ? 8.879 -12.199 -9.137 1.00 92.69 93 ASP A CA 1
ATOM 718 C C . ASP A 1 93 ? 8.397 -11.022 -10.006 1.00 92.69 93 ASP A C 1
ATOM 720 O O . ASP A 1 93 ? 7.426 -11.145 -10.751 1.00 92.69 93 ASP A O 1
ATOM 724 N N . HIS A 1 94 ? 9.068 -9.867 -9.904 1.00 93.31 94 HIS A N 1
ATOM 725 C CA . HIS A 1 94 ? 8.649 -8.605 -10.525 1.00 93.31 94 HIS A CA 1
ATOM 726 C C . HIS A 1 94 ? 9.740 -7.906 -11.362 1.00 93.31 94 HIS A C 1
ATOM 728 O O . HIS A 1 94 ? 9.509 -6.799 -11.840 1.00 93.31 94 HIS A O 1
ATOM 734 N N . LEU A 1 95 ? 10.913 -8.515 -11.577 1.00 94.56 95 LEU A N 1
ATOM 735 C CA . LEU A 1 95 ? 12.042 -7.842 -12.241 1.00 94.56 95 LEU A CA 1
ATOM 736 C C . LEU A 1 95 ? 11.735 -7.410 -13.686 1.00 94.56 95 LEU A C 1
ATOM 738 O O . LEU A 1 95 ? 11.936 -6.246 -14.029 1.00 94.56 95 LEU A O 1
ATOM 742 N N . GLU A 1 96 ? 11.223 -8.313 -14.525 1.00 92.38 96 GLU A N 1
ATOM 743 C CA . GLU A 1 96 ? 10.870 -7.981 -15.918 1.00 92.38 96 GLU A CA 1
ATOM 744 C C . GLU A 1 96 ? 9.730 -6.956 -15.986 1.00 92.38 96 GLU A C 1
ATOM 746 O O . GLU A 1 96 ? 9.709 -6.078 -16.846 1.00 92.38 96 GLU A O 1
ATOM 751 N N . ASP A 1 97 ? 8.834 -7.006 -15.001 1.00 88.69 97 ASP A N 1
ATOM 752 C CA . ASP A 1 97 ? 7.762 -6.039 -14.800 1.00 88.69 97 ASP A CA 1
ATOM 753 C C . ASP A 1 97 ? 8.311 -4.620 -14.542 1.00 88.69 97 ASP A C 1
ATOM 755 O O . ASP A 1 97 ? 7.809 -3.656 -15.123 1.00 88.69 97 ASP A O 1
ATOM 759 N N . LEU A 1 98 ? 9.374 -4.494 -13.737 1.00 90.94 98 LEU A N 1
ATOM 760 C CA . LEU A 1 98 ? 10.058 -3.223 -13.456 1.00 90.94 98 LEU A CA 1
ATOM 761 C C . LEU A 1 98 ? 10.971 -2.751 -14.597 1.00 90.94 98 LEU A C 1
ATOM 763 O O . LEU A 1 98 ? 11.129 -1.544 -14.770 1.00 90.94 98 LEU A O 1
ATOM 767 N N . LYS A 1 99 ? 11.559 -3.668 -15.380 1.00 88.44 99 LYS A N 1
ATOM 768 C CA . LYS A 1 99 ? 12.320 -3.333 -16.601 1.00 88.44 99 LYS A CA 1
ATOM 769 C C . LYS A 1 99 ? 11.429 -2.697 -17.674 1.00 88.44 99 LYS A C 1
ATOM 771 O O . LYS A 1 99 ? 11.899 -1.841 -18.419 1.00 88.44 99 LYS A O 1
ATOM 776 N N . LEU A 1 100 ? 10.164 -3.118 -17.753 1.00 86.25 100 LEU A N 1
ATOM 777 C CA . LEU A 1 100 ? 9.168 -2.556 -18.668 1.00 86.25 100 LEU A CA 1
ATOM 778 C C . LEU A 1 100 ? 8.564 -1.243 -18.149 1.00 86.25 100 LEU A C 1
ATOM 780 O O . LEU A 1 100 ? 8.377 -0.313 -18.930 1.00 86.25 100 LEU A O 1
A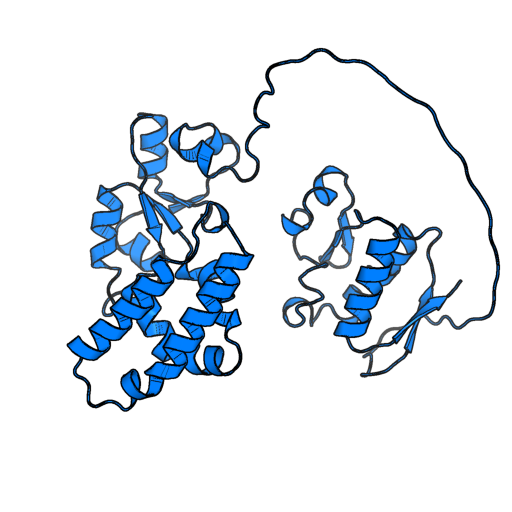TOM 784 N N . ASP A 1 101 ? 8.240 -1.168 -16.854 1.00 87.19 101 ASP A N 1
ATOM 785 C CA . ASP A 1 101 ? 7.562 -0.014 -16.257 1.00 87.19 101 ASP A CA 1
ATOM 786 C C . ASP A 1 101 ? 7.903 0.159 -14.763 1.00 87.19 101 ASP A C 1
ATOM 788 O O . ASP A 1 101 ? 7.433 -0.571 -13.885 1.00 87.19 101 ASP A O 1
ATOM 792 N N . TYR A 1 102 ? 8.673 1.205 -14.453 1.00 82.31 102 TYR A N 1
ATOM 793 C CA . TYR A 1 102 ? 9.055 1.556 -13.082 1.00 82.31 102 TYR A CA 1
ATOM 794 C C . TYR A 1 102 ? 7.861 1.939 -12.183 1.00 82.31 102 TYR A C 1
ATOM 796 O O . TYR A 1 102 ? 7.966 1.827 -10.957 1.00 82.31 102 TYR A O 1
ATOM 804 N N . THR A 1 103 ? 6.712 2.345 -12.744 1.00 83.56 103 THR A N 1
ATOM 805 C CA . THR A 1 103 ? 5.509 2.674 -11.955 1.00 83.56 103 THR A CA 1
ATOM 806 C C . THR A 1 103 ? 4.846 1.435 -11.350 1.00 83.56 103 THR A C 1
ATOM 808 O O . THR A 1 103 ? 4.136 1.545 -10.345 1.00 83.56 103 THR A O 1
ATOM 811 N N . LYS A 1 104 ? 5.155 0.223 -11.842 1.00 86.06 104 LYS A N 1
ATOM 812 C CA . LYS A 1 104 ? 4.671 -1.024 -11.229 1.00 86.06 104 LYS A CA 1
ATOM 813 C C . LYS A 1 104 ? 5.067 -1.160 -9.760 1.00 86.06 104 LYS A C 1
ATOM 815 O O . LYS A 1 104 ? 4.272 -1.684 -8.982 1.00 86.06 104 LYS A O 1
ATOM 820 N N . LEU A 1 105 ? 6.214 -0.618 -9.329 1.00 92.25 105 LEU A N 1
ATOM 821 C CA . LEU A 1 105 ? 6.574 -0.616 -7.905 1.00 92.25 105 LEU A CA 1
ATOM 822 C C . LEU A 1 105 ? 5.631 0.254 -7.057 1.00 92.25 105 LEU A C 1
ATOM 824 O O . LEU A 1 105 ? 5.335 -0.102 -5.916 1.00 92.25 105 LEU A O 1
ATOM 828 N N . GLN A 1 106 ? 5.098 1.348 -7.609 1.00 92.25 106 GLN A N 1
ATOM 829 C CA . GLN A 1 106 ? 4.082 2.158 -6.933 1.00 92.25 106 GLN A CA 1
ATOM 830 C C . GLN A 1 106 ? 2.801 1.348 -6.710 1.00 92.25 106 GLN A C 1
ATOM 832 O O . GLN A 1 106 ? 2.269 1.321 -5.599 1.00 92.25 106 GLN A O 1
ATOM 837 N N . ASN A 1 107 ? 2.358 0.615 -7.734 1.00 88.31 107 ASN A N 1
ATOM 838 C CA . ASN A 1 107 ? 1.188 -0.257 -7.652 1.00 88.31 107 ASN A CA 1
ATOM 839 C C . ASN A 1 107 ? 1.407 -1.439 -6.690 1.00 88.31 107 ASN A C 1
ATOM 841 O O . ASN A 1 107 ? 0.525 -1.734 -5.881 1.00 88.31 107 ASN A O 1
ATOM 845 N N . LEU A 1 108 ? 2.584 -2.074 -6.703 1.00 90.38 108 LEU A N 1
ATOM 846 C CA . LEU A 1 108 ? 2.950 -3.136 -5.756 1.00 90.38 108 LEU A CA 1
ATOM 847 C C . LEU A 1 108 ? 3.004 -2.627 -4.309 1.00 90.38 108 LEU A C 1
ATOM 849 O O . LEU A 1 108 ? 2.543 -3.320 -3.400 1.00 90.38 108 LEU A O 1
ATOM 853 N N . TYR A 1 109 ? 3.511 -1.414 -4.077 1.00 94.44 109 TYR A N 1
ATOM 854 C CA . TYR A 1 109 ? 3.511 -0.790 -2.754 1.00 94.44 109 TYR A CA 1
ATOM 855 C C . TYR A 1 109 ? 2.091 -0.471 -2.275 1.00 94.44 109 TYR A C 1
ATOM 857 O O . TYR A 1 109 ? 1.694 -0.934 -1.205 1.00 94.44 109 TYR A O 1
ATOM 865 N N . LEU A 1 110 ? 1.311 0.259 -3.079 1.00 90.00 110 LEU A N 1
ATOM 866 C CA . LEU A 1 110 ? -0.032 0.713 -2.713 1.00 90.00 110 LEU A CA 1
ATOM 867 C C . LEU A 1 110 ? -1.025 -0.433 -2.497 1.00 90.00 110 LEU A C 1
ATOM 869 O O . LEU A 1 110 ? -1.896 -0.300 -1.645 1.00 90.00 110 LEU A O 1
ATOM 873 N N . ASN A 1 111 ? -0.900 -1.550 -3.222 1.00 86.00 111 ASN A N 1
ATOM 874 C CA . ASN A 1 111 ? -1.870 -2.649 -3.151 1.00 86.00 111 ASN A CA 1
ATOM 875 C C . ASN A 1 111 ? -1.412 -3.848 -2.302 1.00 86.00 111 ASN A C 1
ATOM 877 O O . ASN A 1 111 ? -2.259 -4.633 -1.882 1.00 86.00 111 ASN A O 1
ATOM 881 N N . LYS A 1 112 ? -0.104 -4.009 -2.035 1.00 87.00 112 LYS A N 1
ATOM 882 C CA . LYS A 1 112 ? 0.442 -5.213 -1.375 1.00 87.00 112 LYS A CA 1
ATOM 883 C C . LYS A 1 112 ? 1.540 -4.907 -0.353 1.00 87.00 112 LYS A C 1
ATOM 885 O O . LYS A 1 112 ? 1.345 -5.114 0.838 1.00 87.00 112 LYS A O 1
ATOM 890 N N . MET A 1 113 ? 2.697 -4.407 -0.788 1.00 92.38 113 MET A N 1
ATOM 891 C CA . MET A 1 113 ? 3.909 -4.365 0.049 1.00 92.38 113 MET A CA 1
ATOM 892 C C . MET A 1 113 ? 3.890 -3.267 1.121 1.00 92.38 113 MET A C 1
ATOM 894 O O . MET A 1 113 ? 4.472 -3.438 2.188 1.00 92.38 113 MET A O 1
ATOM 898 N N . GLY A 1 114 ? 3.222 -2.144 0.854 1.00 92.88 114 GLY A N 1
ATOM 899 C CA . GLY A 1 114 ? 3.054 -1.049 1.809 1.00 92.88 114 GLY A CA 1
ATOM 900 C C . GLY A 1 114 ? 1.875 -1.239 2.763 1.00 92.88 114 GLY A C 1
ATOM 901 O O . GLY A 1 114 ? 1.801 -0.531 3.764 1.00 92.88 114 GLY A O 1
ATOM 902 N N . ARG A 1 115 ? 0.963 -2.181 2.488 1.00 93.25 115 ARG A N 1
ATOM 903 C CA . ARG A 1 115 ? -0.283 -2.358 3.248 1.00 93.25 115 ARG A CA 1
ATOM 904 C C . ARG A 1 115 ? -0.017 -2.892 4.658 1.00 93.25 115 ARG A C 1
ATOM 906 O O . ARG A 1 115 ? 0.829 -3.768 4.843 1.00 93.25 115 ARG A O 1
ATOM 913 N N . TYR A 1 116 ? -0.751 -2.369 5.641 1.00 95.12 116 TYR A N 1
ATOM 914 C CA . TYR A 1 116 ? -0.634 -2.770 7.045 1.00 95.12 116 TYR A CA 1
ATOM 915 C C . TYR A 1 116 ? -1.988 -2.949 7.740 1.00 95.12 116 TYR A C 1
ATOM 917 O O . TYR A 1 116 ? -2.954 -2.228 7.473 1.00 95.12 116 TYR A O 1
ATOM 925 N N . ASN A 1 117 ? -2.014 -3.879 8.694 1.00 96.25 117 ASN A N 1
ATOM 926 C CA . ASN A 1 117 ? -3.086 -4.048 9.674 1.00 96.25 117 ASN A CA 1
ATOM 927 C C . ASN A 1 117 ? -2.670 -3.422 11.013 1.00 96.25 117 ASN A C 1
ATOM 929 O O . ASN A 1 117 ? -1.524 -2.998 11.195 1.00 96.25 117 ASN A O 1
ATOM 933 N N . LEU A 1 118 ? -3.589 -3.404 11.978 1.00 97.62 118 LEU A N 1
ATOM 934 C CA . LEU A 1 118 ? -3.302 -2.998 13.355 1.00 97.62 118 LEU A CA 1
ATOM 935 C C . LEU A 1 118 ? -3.287 -4.206 14.291 1.00 97.62 118 LEU A C 1
ATOM 937 O O . LEU A 1 118 ? -4.221 -5.001 14.298 1.00 97.62 118 LEU A O 1
ATOM 941 N N . VAL A 1 119 ? -2.235 -4.336 15.097 1.00 98.00 119 VAL A N 1
ATOM 942 C CA . VAL A 1 119 ? -2.041 -5.460 16.031 1.00 98.00 119 VAL A CA 1
ATOM 943 C C . VAL A 1 119 ? -1.509 -4.986 17.382 1.00 98.00 119 VAL A C 1
ATOM 945 O O . VAL A 1 119 ? -1.022 -3.860 17.521 1.00 98.00 119 VAL A O 1
ATOM 948 N N . LEU A 1 120 ? -1.545 -5.857 18.390 1.00 97.88 120 LEU A N 1
ATOM 949 C CA . LEU A 1 120 ? -0.804 -5.657 19.635 1.00 97.88 120 LEU A CA 1
ATOM 950 C C . LEU A 1 120 ? 0.702 -5.892 19.431 1.00 97.88 120 LEU A C 1
ATOM 952 O O . LEU A 1 120 ? 1.133 -6.662 18.569 1.00 97.88 120 LEU A O 1
ATOM 956 N N . LYS A 1 121 ? 1.531 -5.293 20.293 1.00 96.94 121 LYS A N 1
ATOM 957 C CA . LYS A 1 121 ? 2.991 -5.504 20.294 1.00 96.94 121 LYS A CA 1
ATOM 958 C C . LYS A 1 121 ? 3.361 -6.978 20.521 1.00 96.94 121 LYS A C 1
ATOM 960 O O . LYS A 1 121 ? 4.337 -7.476 19.960 1.00 96.94 121 LYS A O 1
ATOM 965 N N . GLU A 1 122 ? 2.571 -7.687 21.318 1.00 96.81 122 GLU A N 1
ATOM 966 C CA . GLU A 1 122 ? 2.762 -9.105 21.632 1.00 96.81 122 GLU A CA 1
ATOM 967 C C . GLU A 1 122 ? 2.432 -9.992 20.422 1.00 96.81 122 GLU A C 1
ATOM 969 O O . GLU A 1 122 ? 3.095 -11.000 20.198 1.00 96.81 122 GLU A O 1
ATOM 974 N N . GLU A 1 123 ? 1.458 -9.587 19.605 1.00 97.12 123 GLU A N 1
ATOM 975 C CA . GLU A 1 123 ? 1.041 -10.272 18.375 1.00 97.12 123 GLU A CA 1
ATOM 976 C C . GLU A 1 123 ? 2.047 -10.058 17.238 1.00 97.12 123 GLU A C 1
ATOM 978 O O . GLU A 1 123 ? 2.486 -11.023 16.613 1.00 97.12 123 GLU A O 1
ATOM 983 N N . ASN A 1 124 ? 2.525 -8.823 17.065 1.00 96.38 124 ASN A N 1
ATOM 984 C CA . ASN A 1 124 ? 3.664 -8.481 16.208 1.00 96.38 124 ASN A CA 1
ATOM 985 C C . ASN A 1 124 ? 4.889 -9.382 16.494 1.00 96.38 124 ASN A C 1
ATOM 987 O O . ASN A 1 124 ? 5.533 -9.911 15.588 1.00 96.38 124 ASN A O 1
ATOM 991 N N . ASN A 1 125 ? 5.175 -9.642 17.774 1.00 95.31 125 ASN A N 1
ATOM 992 C CA . ASN A 1 125 ? 6.260 -10.538 18.180 1.00 95.31 125 ASN A CA 1
ATOM 993 C C . ASN A 1 125 ? 6.005 -12.030 17.877 1.00 95.31 125 ASN A C 1
ATOM 995 O O . ASN A 1 125 ? 6.975 -12.784 17.779 1.00 95.31 125 ASN A O 1
ATOM 999 N N . LYS A 1 126 ? 4.751 -12.467 17.683 1.00 95.19 126 LYS A N 1
ATOM 1000 C CA . LYS A 1 126 ? 4.437 -13.809 17.156 1.00 95.19 126 LYS A CA 1
ATOM 1001 C C . LYS A 1 126 ? 4.671 -13.877 15.642 1.00 95.19 126 LYS A C 1
ATOM 1003 O O . LYS A 1 126 ? 5.339 -14.803 15.180 1.00 95.19 126 LYS A O 1
ATOM 1008 N N . LEU A 1 127 ? 4.174 -12.886 14.893 1.00 94.00 127 LEU A N 1
ATOM 1009 C CA . LEU A 1 127 ? 4.218 -12.833 13.422 1.00 94.00 127 LEU A CA 1
ATOM 1010 C C . LEU A 1 127 ? 5.643 -12.974 12.858 1.00 94.00 127 LEU A C 1
ATOM 1012 O O . LEU A 1 127 ? 5.856 -13.739 11.916 1.00 94.00 127 LEU A O 1
ATOM 1016 N N . LYS A 1 128 ? 6.647 -12.381 13.519 1.00 91.31 128 LYS A N 1
ATOM 1017 C CA . LYS A 1 128 ? 8.088 -12.480 13.180 1.00 91.31 128 LYS A CA 1
ATOM 1018 C C . LYS A 1 128 ? 8.644 -13.904 13.023 1.00 91.31 128 LYS A C 1
ATOM 1020 O O . LYS A 1 128 ? 9.727 -14.077 12.460 1.00 91.31 128 LYS A O 1
ATOM 1025 N N . LYS A 1 129 ? 7.960 -14.935 13.533 1.00 91.38 129 LYS A N 1
ATOM 1026 C CA . LYS A 1 129 ? 8.349 -16.341 13.318 1.00 91.38 129 LYS A CA 1
ATOM 1027 C C . LYS A 1 129 ? 7.995 -16.834 11.909 1.00 91.38 129 LYS A C 1
ATOM 1029 O O . LYS A 1 129 ? 8.772 -17.590 11.331 1.00 91.38 129 LYS A O 1
ATOM 1034 N N . PHE A 1 130 ? 6.875 -16.363 11.368 1.00 92.75 130 PHE A N 1
ATOM 1035 C CA . PHE A 1 130 ? 6.291 -16.767 10.084 1.00 92.75 130 PHE A CA 1
ATOM 1036 C C . PHE A 1 130 ? 6.647 -15.788 8.953 1.00 92.75 130 PHE A C 1
ATOM 1038 O O . PHE A 1 130 ? 6.740 -16.172 7.796 1.00 92.75 130 PHE A O 1
ATOM 1045 N N . GLN A 1 131 ? 6.952 -14.534 9.290 1.00 90.38 131 GLN A N 1
ATOM 1046 C CA . GLN A 1 131 ? 7.361 -13.467 8.371 1.00 90.38 131 GLN A CA 1
ATOM 1047 C C . GLN A 1 131 ? 8.859 -13.517 7.967 1.00 90.38 131 GLN A C 1
ATOM 1049 O O . GLN A 1 131 ? 9.557 -12.502 8.014 1.00 90.38 131 GLN A O 1
ATOM 1054 N N . LYS A 1 132 ? 9.395 -14.686 7.584 1.00 87.50 132 LYS A N 1
ATOM 1055 C CA . LYS A 1 132 ? 10.804 -14.841 7.146 1.00 87.50 132 LYS A CA 1
ATOM 1056 C C . LYS A 1 132 ? 10.886 -15.342 5.705 1.00 87.50 132 LYS A C 1
ATOM 1058 O O . LYS A 1 132 ? 10.036 -16.114 5.284 1.00 87.50 132 LYS A O 1
ATOM 1063 N N . THR A 1 133 ? 11.958 -15.003 4.983 1.00 82.31 133 THR A N 1
ATOM 1064 C CA . THR A 1 133 ? 12.157 -15.362 3.560 1.00 82.31 133 THR A CA 1
ATOM 1065 C C . THR A 1 133 ? 12.040 -16.860 3.246 1.00 82.31 133 THR A C 1
ATOM 1067 O O . THR A 1 133 ? 11.734 -17.218 2.115 1.00 82.31 133 THR A O 1
ATOM 1070 N N . ASN A 1 134 ? 12.247 -17.730 4.241 1.00 83.94 134 ASN A N 1
ATOM 1071 C CA . ASN A 1 134 ? 12.231 -19.187 4.084 1.00 83.94 134 ASN A CA 1
ATOM 1072 C C . ASN A 1 134 ? 10.968 -19.853 4.676 1.00 83.94 134 ASN A C 1
ATOM 1074 O O . ASN A 1 134 ? 10.857 -21.073 4.620 1.00 83.94 134 ASN A O 1
ATOM 1078 N N . THR A 1 135 ? 10.062 -19.093 5.307 1.00 87.88 135 THR A N 1
ATOM 1079 C CA . THR A 1 135 ? 8.860 -19.627 5.990 1.00 87.88 135 THR A CA 1
ATOM 1080 C C . THR A 1 135 ? 7.577 -18.838 5.723 1.00 87.88 135 THR A C 1
ATOM 1082 O O . THR A 1 135 ? 6.502 -19.279 6.126 1.00 87.88 135 THR A O 1
ATOM 1085 N N . PHE A 1 136 ? 7.665 -17.687 5.058 1.00 90.62 136 PHE A N 1
ATOM 1086 C CA . PHE A 1 136 ? 6.512 -16.883 4.675 1.00 90.62 136 PHE A CA 1
ATOM 1087 C C . PHE A 1 136 ? 5.841 -17.463 3.426 1.00 90.62 136 PHE A C 1
ATOM 1089 O O . PHE A 1 136 ? 6.499 -17.666 2.408 1.00 90.62 136 PHE A O 1
ATOM 1096 N N . ILE A 1 137 ? 4.530 -17.698 3.517 1.00 88.88 137 ILE A N 1
ATOM 1097 C CA . ILE A 1 137 ? 3.692 -18.231 2.432 1.00 88.88 137 ILE A CA 1
ATOM 1098 C C . ILE A 1 137 ? 2.782 -17.115 1.906 1.00 88.88 137 ILE A C 1
ATOM 1100 O O . ILE A 1 137 ? 2.881 -16.717 0.748 1.00 88.88 137 ILE A O 1
ATOM 1104 N N . SER A 1 138 ? 1.942 -16.561 2.781 1.00 89.56 138 SER A N 1
ATOM 1105 C CA . SER A 1 138 ? 1.146 -15.361 2.528 1.00 89.56 138 SER A CA 1
ATOM 1106 C C . SER A 1 138 ? 0.935 -14.575 3.825 1.00 89.56 138 SER A C 1
ATOM 1108 O O . SER A 1 138 ? 1.312 -15.031 4.910 1.00 89.56 138 SER A O 1
ATOM 1110 N N . GLU A 1 139 ? 0.324 -13.395 3.716 1.00 91.25 139 GLU A N 1
ATOM 1111 C CA . GLU A 1 139 ? -0.114 -12.611 4.872 1.00 91.25 139 GLU A CA 1
ATOM 1112 C C . GLU A 1 139 ? -1.114 -13.415 5.719 1.00 91.25 139 GLU A C 1
ATOM 1114 O O . GLU A 1 139 ? -0.908 -13.613 6.916 1.00 91.25 139 GLU A O 1
ATOM 1119 N N . GLU A 1 140 ? -2.157 -13.944 5.084 1.00 90.44 140 GLU A N 1
ATOM 1120 C CA . GLU A 1 140 ? -3.247 -14.688 5.718 1.00 90.44 140 GLU A CA 1
ATOM 1121 C C . GLU A 1 140 ? -2.719 -15.889 6.506 1.00 90.44 140 GLU A C 1
ATOM 1123 O O . GLU A 1 140 ? -3.080 -16.072 7.670 1.00 90.44 140 GLU A O 1
ATOM 1128 N N . GLU A 1 141 ? -1.820 -16.675 5.906 1.00 92.50 141 GLU A N 1
ATOM 1129 C CA . GLU A 1 141 ? -1.258 -17.855 6.561 1.00 92.50 141 GLU A CA 1
ATOM 1130 C C . GLU A 1 141 ? -0.288 -17.481 7.695 1.00 92.50 141 GLU A C 1
ATOM 1132 O O . GLU A 1 141 ? -0.222 -18.192 8.699 1.00 92.50 141 GLU A O 1
ATOM 1137 N N . ALA A 1 142 ? 0.411 -16.342 7.607 1.00 94.38 142 ALA A N 1
ATOM 1138 C CA . ALA A 1 142 ? 1.248 -15.838 8.698 1.00 94.38 142 ALA A CA 1
ATOM 1139 C C . ALA A 1 142 ? 0.413 -15.372 9.909 1.00 94.38 142 ALA A C 1
ATOM 1141 O O . ALA A 1 142 ? 0.758 -15.700 11.048 1.00 94.38 142 ALA A O 1
ATOM 1142 N N . TYR A 1 143 ? -0.702 -14.666 9.680 1.00 95.88 143 TYR A N 1
ATOM 1143 C CA . TYR A 1 143 ? -1.645 -14.266 10.736 1.00 95.88 143 TYR A CA 1
ATOM 1144 C C . TYR A 1 143 ? -2.345 -15.478 11.370 1.00 95.88 143 TYR A C 1
ATOM 1146 O O . TYR A 1 143 ? -2.366 -15.608 12.599 1.00 95.88 143 TYR A O 1
ATOM 1154 N N . LYS A 1 144 ? -2.815 -16.420 10.544 1.00 94.94 144 LYS A N 1
ATOM 1155 C CA . LYS A 1 144 ? -3.385 -17.711 10.962 1.00 94.94 144 LYS A CA 1
ATOM 1156 C C . LYS A 1 144 ? -2.399 -18.531 11.800 1.00 94.94 144 LYS A C 1
ATOM 1158 O O . LYS A 1 144 ? -2.738 -18.930 12.913 1.00 94.94 144 LYS A O 1
ATOM 1163 N N . SER A 1 145 ? -1.157 -18.694 11.339 1.00 95.44 145 SER A N 1
ATOM 1164 C CA . SER A 1 145 ? -0.101 -19.429 12.059 1.00 95.44 145 SER A CA 1
ATOM 1165 C C . SER A 1 145 ? 0.321 -18.764 13.377 1.00 95.44 145 SER A C 1
ATOM 1167 O O . SER A 1 145 ? 0.724 -19.445 14.321 1.00 95.44 145 SER A O 1
ATOM 1169 N N . ALA A 1 146 ? 0.201 -17.437 13.483 1.00 96.00 146 ALA A N 1
ATOM 1170 C CA . ALA A 1 146 ? 0.427 -16.700 14.726 1.00 96.00 146 ALA A CA 1
ATOM 1171 C C . ALA A 1 146 ? -0.764 -16.743 15.709 1.00 96.00 146 ALA A C 1
ATOM 1173 O O . ALA A 1 146 ? -0.632 -16.262 16.842 1.00 96.00 146 ALA A O 1
ATOM 1174 N N . GLY A 1 147 ? -1.907 -17.311 15.306 1.00 96.81 147 GLY A N 1
ATOM 1175 C CA . GLY A 1 147 ? -3.140 -17.328 16.095 1.00 96.81 147 GLY A CA 1
ATOM 1176 C C . GLY A 1 147 ? -3.738 -15.930 16.271 1.00 96.81 147 GLY A C 1
ATOM 1177 O O . GLY A 1 147 ? -4.074 -15.550 17.394 1.00 96.81 147 GLY A O 1
ATOM 1178 N N . ILE A 1 148 ? -3.786 -15.141 15.192 1.00 97.56 148 ILE A N 1
ATOM 1179 C CA . ILE A 1 148 ? -4.294 -13.763 15.184 1.00 97.56 148 ILE A CA 1
ATOM 1180 C C . ILE A 1 148 ? -5.468 -13.663 14.203 1.00 97.56 148 ILE A C 1
ATOM 1182 O O . ILE A 1 148 ? -5.284 -13.686 12.988 1.00 97.56 148 ILE A O 1
ATOM 1186 N N . GLU A 1 149 ? -6.676 -13.516 14.742 1.00 96.94 149 GLU A N 1
ATOM 1187 C CA . GLU A 1 149 ? -7.892 -13.235 13.974 1.00 96.94 149 GLU A CA 1
ATOM 1188 C C . GLU A 1 149 ? -7.924 -11.746 13.588 1.00 96.94 149 GLU A C 1
ATOM 1190 O O . GLU A 1 149 ? -7.955 -10.879 14.466 1.00 96.94 149 GLU A O 1
ATOM 1195 N N . LEU A 1 150 ? -7.894 -11.446 12.284 1.00 95.12 150 LEU A N 1
ATOM 1196 C CA . LEU A 1 150 ? -8.079 -10.095 11.747 1.00 95.12 150 LEU A CA 1
ATOM 1197 C C . LEU A 1 150 ? -9.560 -9.834 11.457 1.00 95.12 150 LEU A C 1
ATOM 1199 O O . LEU A 1 150 ? -10.187 -10.584 10.712 1.00 95.12 150 LEU A O 1
ATOM 1203 N N . VAL A 1 151 ? -10.082 -8.727 11.979 1.00 91.62 151 VAL A N 1
ATOM 1204 C CA . VAL A 1 151 ? -11.449 -8.244 11.755 1.00 91.62 151 VAL A CA 1
ATOM 1205 C C . VAL A 1 151 ? -11.422 -6.865 11.095 1.00 91.62 151 VAL A C 1
ATOM 1207 O O . VAL A 1 151 ? -10.536 -6.054 11.372 1.00 91.62 151 VAL A O 1
ATOM 1210 N N . SER A 1 152 ? -12.378 -6.590 10.210 1.00 93.31 152 SER A N 1
ATOM 1211 C CA . SER A 1 152 ? -12.557 -5.256 9.621 1.00 93.31 152 SER A CA 1
ATOM 1212 C C . SER A 1 152 ? -13.164 -4.294 10.644 1.00 93.31 152 SER A C 1
ATOM 1214 O O . SER A 1 152 ? -14.058 -4.689 11.390 1.00 93.31 152 SER A O 1
ATOM 1216 N N . ILE A 1 153 ? -12.728 -3.032 10.654 1.00 87.56 153 ILE A N 1
ATOM 1217 C CA . ILE A 1 153 ? -13.385 -1.967 11.427 1.00 87.56 153 ILE A CA 1
ATOM 1218 C C . ILE A 1 153 ? -14.420 -1.220 10.579 1.00 87.56 153 ILE A C 1
ATOM 1220 O O . ILE A 1 153 ? -14.225 -1.013 9.382 1.00 87.56 153 ILE A O 1
ATOM 1224 N N . ASP A 1 154 ? -15.498 -0.779 11.223 1.00 83.88 154 ASP A N 1
ATOM 1225 C CA . ASP A 1 154 ? -16.534 0.082 10.637 1.00 83.88 154 ASP A CA 1
ATOM 1226 C C . ASP A 1 154 ? -16.420 1.550 11.108 1.00 83.88 154 ASP A C 1
ATOM 1228 O O . ASP A 1 154 ? -15.540 1.916 11.894 1.00 83.88 154 ASP A O 1
ATOM 1232 N N . GLU A 1 155 ? -17.338 2.406 10.642 1.00 79.69 155 GLU A N 1
ATOM 1233 C CA . GLU A 1 155 ? -17.361 3.835 10.975 1.00 79.69 155 GLU A CA 1
ATOM 1234 C C . GLU A 1 155 ? -17.451 4.130 12.483 1.00 79.69 155 GLU A C 1
ATOM 1236 O O . GLU A 1 155 ? -16.883 5.120 12.956 1.00 79.69 155 GLU A O 1
ATOM 1241 N N . SER A 1 156 ? -18.131 3.280 13.260 1.00 84.12 156 SER A N 1
ATOM 1242 C CA . SER A 1 156 ? -18.337 3.494 14.696 1.00 84.12 156 SER A CA 1
ATOM 1243 C C . SER A 1 156 ? -17.033 3.352 15.486 1.00 84.12 156 SER A C 1
ATOM 1245 O O . SER A 1 156 ? -16.786 4.112 16.429 1.00 84.12 156 SER A O 1
ATOM 1247 N N . HIS A 1 157 ? -16.144 2.461 15.043 1.00 90.06 157 HIS A N 1
ATOM 1248 C CA . HIS A 1 157 ? -14.865 2.179 15.688 1.00 90.06 157 HIS A CA 1
ATOM 1249 C C . HIS A 1 157 ? -13.879 3.353 15.600 1.00 90.06 157 HIS A C 1
ATOM 1251 O O . HIS A 1 157 ? -13.063 3.538 16.505 1.00 90.06 157 HIS A O 1
ATOM 1257 N N . PHE A 1 158 ? -13.989 4.229 14.592 1.00 89.56 158 PHE A N 1
ATOM 1258 C CA . PHE A 1 158 ? -13.169 5.447 14.507 1.00 89.56 158 PHE A CA 1
ATOM 1259 C C . PHE A 1 158 ? -13.420 6.455 15.645 1.00 89.56 158 PHE A C 1
ATOM 1261 O O . PHE A 1 158 ? -12.655 7.411 15.788 1.00 89.56 158 PHE A O 1
ATOM 1268 N N . ASN A 1 159 ? -14.438 6.251 16.489 1.00 86.88 159 ASN A N 1
ATOM 1269 C CA . ASN A 1 159 ? -14.632 7.027 17.717 1.00 86.88 159 ASN A CA 1
ATOM 1270 C C . ASN A 1 159 ? -13.637 6.658 18.837 1.00 86.88 159 ASN A C 1
ATOM 1272 O O . ASN A 1 159 ? -13.445 7.458 19.762 1.00 86.88 159 ASN A O 1
ATOM 1276 N N . LEU A 1 160 ? -12.964 5.504 18.747 1.00 90.62 160 LEU A N 1
ATOM 1277 C CA . LEU A 1 160 ? -11.941 5.068 19.702 1.00 90.62 160 LEU A CA 1
ATOM 1278 C C . LEU A 1 160 ? -10.661 5.920 19.556 1.00 90.62 160 LEU A C 1
ATOM 1280 O O . LEU A 1 160 ? -10.228 6.170 18.426 1.00 90.62 160 LEU A O 1
ATOM 1284 N N . PRO A 1 161 ? -10.027 6.390 20.654 1.00 91.75 161 PRO A N 1
ATOM 1285 C CA . PRO A 1 161 ? -8.902 7.333 20.594 1.00 91.75 161 PRO A CA 1
ATOM 1286 C C . PRO A 1 161 ? -7.752 6.902 19.676 1.00 91.75 161 PRO A C 1
ATOM 1288 O O . PRO A 1 161 ? -7.221 7.726 18.932 1.00 91.75 161 PRO A O 1
ATOM 1291 N N . GLN A 1 162 ? -7.411 5.613 19.691 1.00 93.56 162 GLN A N 1
ATOM 1292 C CA . GLN A 1 162 ? -6.345 5.016 18.889 1.00 93.56 162 GLN A CA 1
ATOM 1293 C C . GLN A 1 162 ? -6.673 4.971 17.389 1.00 93.56 162 GLN A C 1
ATOM 1295 O O . GLN A 1 162 ? -5.763 5.058 16.564 1.00 93.56 162 GLN A O 1
ATOM 1300 N N . LEU A 1 163 ? -7.957 4.854 17.025 1.00 92.81 163 LEU A N 1
ATOM 1301 C CA . LEU A 1 163 ? -8.394 4.677 15.637 1.00 92.81 163 LEU A CA 1
ATOM 1302 C C . LEU A 1 163 ? -8.689 5.995 14.910 1.00 92.81 163 LEU A C 1
ATOM 1304 O O . LEU A 1 163 ? -8.600 6.042 13.684 1.00 92.81 163 LEU A O 1
ATOM 1308 N N . LYS A 1 164 ? -8.935 7.095 15.638 1.00 90.44 164 LYS A N 1
ATOM 1309 C CA . LYS A 1 164 ? -9.235 8.431 15.071 1.00 90.44 164 LYS A CA 1
ATOM 1310 C C . LYS A 1 164 ? -8.279 8.892 13.970 1.00 90.44 164 LYS A C 1
ATOM 1312 O O . LYS A 1 164 ? -8.716 9.575 13.048 1.00 90.44 164 LYS A O 1
ATOM 1317 N N . LYS A 1 165 ? -6.991 8.531 14.043 1.00 88.44 165 LYS A N 1
ATOM 1318 C CA . LYS A 1 165 ? -5.988 8.932 13.040 1.00 88.44 165 LYS A CA 1
ATOM 1319 C C . LYS A 1 165 ? -6.117 8.203 11.692 1.00 88.44 165 LYS A C 1
ATOM 1321 O O . LYS A 1 165 ? -5.631 8.722 10.691 1.00 88.44 165 LYS A O 1
ATOM 1326 N N . PHE A 1 166 ? -6.767 7.038 11.663 1.00 87.88 166 PHE A N 1
ATOM 1327 C CA . PHE A 1 166 ? -6.973 6.234 10.452 1.00 87.88 166 PHE A CA 1
ATOM 1328 C C . PHE A 1 166 ? -8.302 6.534 9.747 1.00 87.88 166 PHE A C 1
ATOM 1330 O O . PHE A 1 166 ? -8.476 6.121 8.606 1.00 87.88 166 PHE A O 1
ATOM 1337 N N . ASN A 1 167 ? -9.217 7.272 10.389 1.00 82.25 167 ASN A N 1
ATOM 1338 C CA . ASN A 1 167 ? -10.533 7.590 9.834 1.00 82.25 167 ASN A CA 1
ATOM 1339 C C . ASN A 1 167 ? -10.405 8.217 8.423 1.00 82.25 167 ASN A C 1
ATOM 1341 O O . ASN A 1 167 ? -9.727 9.248 8.288 1.00 82.25 167 ASN A O 1
ATOM 1345 N N . PRO A 1 168 ? -11.021 7.645 7.364 1.00 72.00 168 PRO A N 1
ATOM 1346 C CA . PRO A 1 168 ? -11.010 8.229 6.022 1.00 72.00 168 PRO A CA 1
ATOM 1347 C C . PRO A 1 168 ? -11.682 9.610 6.012 1.00 72.00 168 PRO A C 1
ATOM 1349 O O . PRO A 1 168 ? -11.108 10.556 5.464 1.00 72.00 168 PRO A O 1
ATOM 1352 N N . ASN A 1 169 ? -12.791 9.740 6.746 1.00 70.94 169 ASN A N 1
ATOM 1353 C CA . ASN A 1 169 ? -13.661 10.906 6.881 1.00 70.94 169 ASN A CA 1
ATOM 1354 C C . ASN A 1 169 ? -13.564 11.515 8.300 1.00 70.94 169 ASN A C 1
ATOM 1356 O O . ASN A 1 169 ? -14.522 11.441 9.076 1.00 70.94 169 ASN A O 1
ATOM 1360 N N . PRO A 1 170 ? -12.418 12.108 8.699 1.00 60.69 170 PRO A N 1
ATOM 1361 C CA . PRO A 1 170 ? -12.288 12.701 10.023 1.00 60.69 170 PRO A CA 1
ATOM 1362 C C . PRO A 1 170 ? -13.309 13.840 10.186 1.00 60.69 170 PRO A C 1
ATOM 1364 O O . PRO A 1 170 ? -13.439 14.665 9.274 1.00 60.69 170 PRO A O 1
ATOM 1367 N N . PRO A 1 171 ? -14.011 13.938 11.332 1.00 56.34 171 PRO A N 1
ATOM 1368 C CA . PRO A 1 171 ? -14.970 15.012 11.557 1.00 56.34 171 PRO A CA 1
ATOM 1369 C C . PRO A 1 171 ? -14.276 16.366 11.404 1.00 56.34 171 PRO A C 1
ATOM 1371 O O . PRO A 1 171 ? -13.158 16.565 11.893 1.00 56.34 171 PRO A O 1
ATOM 1374 N N . ALA A 1 172 ? -14.931 17.290 10.696 1.00 48.72 172 ALA A N 1
ATOM 1375 C CA . ALA A 1 172 ? -14.361 18.592 10.378 1.00 48.72 172 ALA A CA 1
ATOM 1376 C C . ALA A 1 172 ? -13.861 19.281 11.657 1.00 48.72 172 ALA A C 1
ATOM 1378 O O . ALA A 1 172 ? -14.625 19.455 12.608 1.00 48.72 172 ALA A O 1
ATOM 1379 N N . LYS A 1 173 ? -12.573 19.666 11.681 1.00 42.78 173 LYS A N 1
ATOM 1380 C CA . LYS A 1 173 ? -11.960 20.352 12.831 1.00 42.78 173 LYS A CA 1
ATOM 1381 C C . LYS A 1 173 ? -12.853 21.522 13.236 1.00 42.78 173 LYS A C 1
ATOM 1383 O O . LYS A 1 173 ? -13.085 22.419 12.422 1.00 42.78 173 LYS A O 1
ATOM 1388 N N . SER A 1 174 ? -13.339 21.513 14.477 1.00 35.44 174 SER A N 1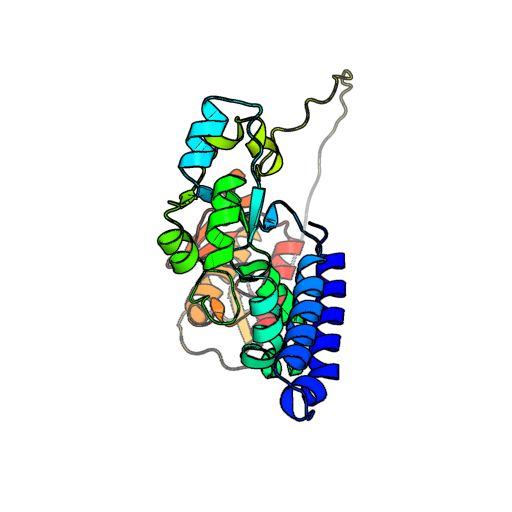
ATOM 1389 C CA . SER A 1 174 ? -14.246 22.539 14.987 1.00 35.44 174 SER A CA 1
ATOM 1390 C C . SER A 1 174 ? -13.555 23.900 14.937 1.00 35.44 174 SER A C 1
ATOM 1392 O O . SER A 1 174 ? -12.680 24.235 15.737 1.00 35.44 174 SER A O 1
ATOM 1394 N N . THR A 1 175 ? -13.913 24.681 13.920 1.00 33.88 175 THR A N 1
ATOM 1395 C CA . THR A 1 175 ? -13.297 25.981 13.673 1.00 33.88 175 THR A CA 1
ATOM 1396 C C . THR A 1 175 ? -13.715 26.908 14.806 1.00 33.88 175 THR A C 1
ATOM 1398 O O . THR A 1 175 ? -14.911 27.112 15.013 1.00 33.88 175 THR A O 1
ATOM 1401 N N . LYS A 1 176 ? -12.749 27.462 15.557 1.00 33.59 176 LYS A N 1
ATOM 1402 C CA . LYS A 1 176 ? -13.042 28.458 16.600 1.00 33.59 176 LYS A CA 1
ATOM 1403 C C . LYS A 1 176 ? -13.866 29.586 15.975 1.00 33.59 176 LYS A C 1
ATOM 1405 O O . LYS A 1 176 ? -13.394 30.255 15.058 1.00 33.59 176 LYS A O 1
ATOM 1410 N N . VAL A 1 177 ? -15.098 29.754 16.452 1.00 28.19 177 VAL A N 1
ATOM 1411 C CA . VAL A 1 177 ? -16.114 30.583 15.794 1.00 28.19 177 VAL A CA 1
ATOM 1412 C C . VAL A 1 177 ? -15.659 32.043 15.714 1.00 28.19 177 VAL A C 1
ATOM 1414 O O . VAL A 1 177 ? -15.568 32.732 16.729 1.00 28.19 177 VAL A O 1
ATOM 1417 N N . LYS A 1 178 ? -15.432 32.535 14.492 1.00 29.22 178 LYS A N 1
ATOM 1418 C CA . LYS A 1 178 ? -15.463 33.968 14.169 1.00 29.22 178 LYS A CA 1
ATOM 1419 C C . LYS A 1 178 ? -16.804 34.285 13.507 1.00 29.22 178 LYS A C 1
ATOM 1421 O O . LYS A 1 178 ? -17.268 33.525 12.663 1.00 29.22 178 LYS A O 1
ATOM 1426 N N . LYS A 1 179 ? -17.437 35.383 13.935 1.00 29.94 179 LYS A N 1
ATOM 1427 C CA . LYS A 1 179 ? -18.778 35.796 13.486 1.00 29.94 179 LYS A CA 1
ATOM 1428 C C . LYS A 1 179 ? -18.798 36.201 12.004 1.00 29.94 179 LYS A C 1
ATOM 1430 O O . LYS A 1 179 ? -17.804 36.688 11.473 1.00 29.94 179 LYS A O 1
ATOM 1435 N N . GLU A 1 180 ? -19.958 36.012 11.379 1.00 27.59 180 GLU A N 1
ATOM 1436 C CA . GLU A 1 180 ? -20.243 36.308 9.968 1.00 27.59 180 GLU A CA 1
ATOM 1437 C C . GLU A 1 180 ? -20.158 37.804 9.603 1.00 27.59 180 GLU A C 1
ATOM 1439 O O . GLU A 1 180 ? -20.401 38.671 10.445 1.00 27.59 180 GLU A O 1
ATOM 1444 N N . LYS A 1 181 ? -20.031 38.086 8.296 1.00 28.94 181 LYS A N 1
ATOM 1445 C CA . LYS A 1 181 ? -20.863 39.086 7.593 1.00 28.94 181 LYS A CA 1
ATOM 1446 C C . LYS A 1 181 ? -21.277 38.549 6.209 1.00 28.94 181 LYS A C 1
ATOM 1448 O O . LYS A 1 181 ? -20.560 37.743 5.624 1.00 28.94 181 LYS A O 1
ATOM 1453 N N . LYS A 1 182 ? -22.451 38.969 5.720 1.00 29.50 182 LYS A N 1
ATOM 1454 C CA . LYS A 1 182 ? -23.113 38.485 4.484 1.00 29.50 182 LYS A CA 1
ATOM 1455 C C . LYS A 1 182 ? -22.794 39.361 3.255 1.00 29.50 182 LYS A C 1
ATOM 1457 O O . LYS A 1 182 ? -22.471 40.533 3.421 1.00 29.50 182 LYS A O 1
ATOM 1462 N N . GLY A 1 183 ? -22.967 38.814 2.044 1.00 26.88 183 GLY A N 1
ATOM 1463 C CA . GLY A 1 183 ? -22.857 39.512 0.746 1.00 26.88 183 GLY A CA 1
ATOM 1464 C C . GLY A 1 183 ? -23.564 38.754 -0.401 1.00 26.88 183 GLY A C 1
ATOM 1465 O O . GLY A 1 183 ? -23.799 37.554 -0.276 1.00 26.88 183 GLY A O 1
ATOM 1466 N N . ILE A 1 184 ? -23.963 39.456 -1.474 1.00 25.64 184 ILE A N 1
ATOM 1467 C CA . ILE A 1 184 ? -24.810 38.997 -2.616 1.00 25.64 184 ILE A CA 1
ATOM 1468 C C . ILE A 1 184 ? -24.418 39.827 -3.894 1.00 25.64 184 ILE A C 1
ATOM 1470 O O . ILE A 1 184 ? -23.489 40.620 -3.781 1.00 25.64 184 ILE A O 1
ATOM 1474 N N . THR A 1 185 ? -24.939 39.722 -5.138 1.00 26.52 185 THR A N 1
ATOM 1475 C CA . THR A 1 185 ? -26.263 39.294 -5.662 1.00 26.52 185 THR A CA 1
ATOM 1476 C C . THR A 1 185 ? -26.209 38.844 -7.155 1.00 26.52 185 THR A C 1
ATOM 1478 O O . THR A 1 185 ? -25.791 39.616 -8.004 1.00 26.52 185 THR A O 1
ATOM 1481 N N . THR A 1 186 ? -26.715 37.638 -7.478 1.00 24.59 186 THR A N 1
ATOM 1482 C CA . THR A 1 186 ? -27.393 37.189 -8.745 1.00 24.59 186 THR A CA 1
ATOM 1483 C C . THR A 1 186 ? -26.901 37.488 -10.195 1.00 24.59 186 THR A C 1
ATOM 1485 O O . THR A 1 186 ? -26.876 38.642 -10.601 1.00 24.59 186 THR A O 1
ATOM 1488 N N . LYS A 1 187 ? -26.935 36.421 -11.039 1.00 26.19 187 LYS A N 1
ATOM 1489 C CA . LYS A 1 187 ? -27.353 36.358 -12.489 1.00 26.19 187 LYS A CA 1
ATOM 1490 C C . LYS A 1 187 ? -26.426 37.076 -13.525 1.00 26.19 187 LYS A C 1
ATOM 1492 O O . LYS A 1 187 ? -25.535 37.801 -13.119 1.00 26.19 187 LYS A O 1
ATOM 1497 N N . THR A 1 188 ? -26.466 36.866 -14.862 1.00 23.17 188 THR A N 1
ATOM 1498 C CA . THR A 1 188 ? -27.530 36.416 -15.816 1.00 23.17 188 THR A CA 1
ATOM 1499 C C . THR A 1 188 ? -26.963 35.639 -17.056 1.00 23.17 188 THR A C 1
ATOM 1501 O O . THR A 1 188 ? -25.772 35.369 -17.117 1.00 23.17 188 THR A O 1
ATOM 1504 N N . ILE A 1 189 ? -27.822 35.246 -18.017 1.00 23.06 189 ILE A N 1
ATOM 1505 C CA . ILE A 1 189 ? -27.626 34.442 -19.274 1.00 23.06 189 ILE A CA 1
ATOM 1506 C C . ILE A 1 189 ? -28.039 35.307 -20.527 1.00 23.06 189 ILE A C 1
ATOM 1508 O O . ILE A 1 189 ? -28.297 36.484 -20.259 1.00 23.06 189 ILE A O 1
ATOM 1512 N N . PRO A 1 190 ? -28.258 34.873 -21.821 1.00 37.41 190 PRO A N 1
ATOM 1513 C CA . PRO A 1 190 ? -28.018 33.621 -22.615 1.00 37.41 190 PRO A CA 1
ATOM 1514 C C . PRO A 1 190 ? -27.550 33.814 -24.121 1.00 37.41 190 PRO A C 1
ATOM 1516 O O . PRO A 1 190 ? -27.234 34.925 -24.528 1.00 37.41 190 PRO A O 1
ATOM 1519 N N . ARG A 1 191 ? -27.676 32.744 -24.960 1.00 25.27 191 ARG A N 1
ATOM 1520 C CA . ARG A 1 191 ? -27.696 32.627 -26.470 1.00 25.27 191 ARG A CA 1
ATOM 1521 C C . ARG A 1 191 ? -26.322 32.478 -27.182 1.00 25.27 191 ARG A C 1
ATOM 1523 O O . ARG A 1 191 ? -25.416 33.211 -26.827 1.00 25.27 191 ARG A O 1
ATOM 1530 N N . SER A 1 192 ? -26.001 31.528 -28.097 1.00 26.20 192 SER A N 1
ATOM 1531 C CA . SER A 1 192 ? -26.662 30.662 -29.139 1.00 26.20 192 SER A CA 1
ATOM 1532 C C . SER A 1 192 ? -26.677 31.271 -30.563 1.00 26.20 192 SER A C 1
ATOM 1534 O O . SER A 1 192 ? -26.966 32.457 -30.658 1.00 26.20 192 SER A O 1
ATOM 1536 N N . ILE A 1 193 ? -26.478 30.568 -31.701 1.00 25.53 193 ILE A N 1
ATOM 1537 C CA . ILE A 1 193 ? -26.703 29.133 -32.070 1.00 25.53 193 ILE A CA 1
ATOM 1538 C C . ILE A 1 193 ? -25.448 28.534 -32.827 1.00 25.53 193 ILE A C 1
ATOM 1540 O O . ILE A 1 193 ? -24.368 28.849 -32.350 1.00 25.53 193 ILE A O 1
ATOM 1544 N N . SER A 1 194 ? -25.366 27.694 -33.900 1.00 25.39 194 SER A N 1
ATOM 1545 C CA . SER A 1 194 ? -26.296 26.999 -34.850 1.00 25.39 194 SER A CA 1
ATOM 1546 C C . SER A 1 194 ? -25.652 25.834 -35.676 1.00 25.39 194 SER A C 1
ATOM 1548 O O . SER A 1 194 ? -24.651 26.053 -36.341 1.00 25.39 194 SER A O 1
ATOM 1550 N N . LYS A 1 195 ? -26.325 24.664 -35.732 1.00 26.22 195 LYS A N 1
ATOM 1551 C CA . LYS A 1 195 ? -26.516 23.655 -36.831 1.00 26.22 195 LYS A CA 1
ATOM 1552 C C . LYS A 1 195 ? -25.460 23.394 -37.948 1.00 26.22 195 LYS A C 1
ATOM 1554 O O . LYS A 1 195 ? -25.278 24.252 -38.805 1.00 26.22 195 LYS A O 1
ATOM 1559 N N . GLN A 1 196 ? -25.117 22.106 -38.164 1.00 25.55 196 GLN A N 1
ATOM 1560 C CA . GLN A 1 196 ? -25.446 21.336 -39.401 1.00 25.55 196 GLN A CA 1
ATOM 1561 C C . GLN A 1 196 ? -25.350 19.788 -39.214 1.00 25.55 196 GLN A C 1
ATOM 1563 O O . GLN A 1 196 ? -25.127 19.328 -38.099 1.00 25.55 196 GLN A O 1
ATOM 1568 N N . LYS A 1 197 ? -25.686 18.997 -40.256 1.00 27.05 197 LYS A N 1
ATOM 1569 C CA . LYS A 1 197 ? -26.046 17.546 -40.229 1.00 27.05 197 LYS A CA 1
ATOM 1570 C C . LYS A 1 197 ? -24.853 16.566 -40.044 1.00 27.05 197 LYS A C 1
ATOM 1572 O O . LYS A 1 197 ? -23.738 16.976 -40.324 1.00 27.05 197 LYS A O 1
ATOM 1577 N N . LYS A 1 198 ? -25.001 15.235 -39.843 1.00 27.55 198 LYS A N 1
ATOM 1578 C CA . LYS A 1 198 ? -25.920 14.349 -39.058 1.00 27.55 198 LYS A CA 1
ATOM 1579 C C . LYS A 1 198 ? -25.925 12.909 -39.632 1.00 27.55 198 LYS A C 1
ATOM 1581 O O . LYS A 1 198 ? -26.511 12.711 -40.695 1.00 27.55 198 LYS A O 1
ATOM 1586 N N . THR A 1 199 ? -25.482 11.919 -38.852 1.00 26.14 199 THR A N 1
ATOM 1587 C CA . THR A 1 199 ? -25.852 10.493 -38.981 1.00 26.14 199 THR A CA 1
ATOM 1588 C C . THR A 1 199 ? -26.184 9.936 -37.589 1.00 26.14 199 THR A C 1
ATOM 1590 O O . THR A 1 199 ? -25.596 10.349 -36.594 1.00 26.14 199 THR A O 1
ATOM 1593 N N . ILE A 1 200 ? -27.176 9.047 -37.489 1.00 37.19 200 ILE A N 1
ATOM 1594 C CA . ILE A 1 200 ? -27.541 8.328 -36.256 1.00 37.19 200 ILE A CA 1
ATOM 1595 C C . ILE A 1 200 ? -27.991 6.931 -36.687 1.00 37.19 200 ILE A C 1
ATOM 1597 O O . ILE A 1 200 ? -28.896 6.836 -37.516 1.00 37.19 200 ILE A O 1
ATOM 1601 N N . VAL A 1 201 ? -27.375 5.884 -36.138 1.00 36.56 201 VAL A N 1
ATOM 1602 C CA . VAL A 1 201 ? -27.798 4.484 -36.289 1.00 36.56 201 VAL A CA 1
ATOM 1603 C C . VAL A 1 201 ? -27.569 3.784 -34.953 1.00 36.56 201 VAL A C 1
ATOM 1605 O O . VAL A 1 201 ? -26.463 3.838 -34.417 1.00 36.56 201 VAL A O 1
ATOM 1608 N N . ASP A 1 202 ? -28.609 3.148 -34.427 1.00 42.78 202 ASP A N 1
ATOM 1609 C CA . ASP A 1 202 ? -28.518 2.219 -33.306 1.00 42.78 202 ASP A CA 1
ATOM 1610 C C . ASP A 1 202 ? -28.251 0.809 -33.861 1.00 42.78 202 ASP A C 1
ATOM 1612 O O . ASP A 1 202 ? -29.109 0.289 -34.562 1.00 42.78 202 ASP A O 1
ATOM 1616 N N . GLU A 1 203 ? -27.086 0.210 -33.575 1.00 33.38 203 GLU A N 1
ATOM 1617 C CA . GLU A 1 203 ? -26.860 -1.247 -33.434 1.00 33.38 203 GLU A CA 1
ATOM 1618 C C . GLU A 1 203 ? -25.385 -1.537 -33.073 1.00 33.38 203 GLU A C 1
ATOM 1620 O O . GLU A 1 203 ? -24.497 -0.718 -33.317 1.00 33.38 203 GLU A O 1
ATOM 1625 N N . VAL A 1 204 ? -25.116 -2.674 -32.418 1.00 44.06 204 VAL A N 1
ATOM 1626 C CA . VAL A 1 204 ? -23.827 -2.963 -31.753 1.00 44.06 204 VAL A CA 1
ATOM 1627 C C . VAL A 1 204 ? -23.033 -4.045 -32.483 1.00 44.06 204 VAL A C 1
ATOM 1629 O O . VAL A 1 204 ? -23.494 -5.183 -32.556 1.00 44.06 204 VAL A O 1
ATOM 1632 N N . GLN A 1 205 ? -21.789 -3.737 -32.882 1.00 37.16 205 GLN A N 1
ATOM 1633 C CA . GLN A 1 205 ? -20.670 -4.697 -32.855 1.00 37.16 205 GLN A CA 1
ATOM 1634 C C . GLN A 1 205 ? -19.287 -4.052 -33.084 1.00 37.16 205 GLN A C 1
ATOM 1636 O O . GLN A 1 205 ? -19.099 -3.257 -33.996 1.00 37.16 205 GLN A O 1
ATOM 1641 N N . ASN A 1 206 ? -18.303 -4.481 -32.281 1.00 41.66 206 ASN A N 1
ATOM 1642 C CA . ASN A 1 206 ? -16.854 -4.469 -32.551 1.00 41.66 206 ASN A CA 1
ATOM 1643 C C . ASN A 1 206 ? -16.252 -3.215 -33.226 1.00 41.66 206 ASN A C 1
ATOM 1645 O O . ASN A 1 206 ? -15.803 -3.256 -34.373 1.00 41.66 206 ASN A O 1
ATOM 1649 N N . ILE A 1 207 ? -16.124 -2.132 -32.453 1.00 47.72 207 ILE A N 1
ATOM 1650 C CA . ILE A 1 207 ? -15.416 -0.909 -32.867 1.00 47.72 207 ILE A CA 1
ATOM 1651 C C . ILE A 1 207 ? -13.961 -1.230 -33.243 1.00 47.72 207 ILE A C 1
ATOM 1653 O O . ILE A 1 207 ? -13.196 -1.779 -32.443 1.00 47.72 207 ILE A O 1
ATOM 1657 N N . THR A 1 208 ? -13.571 -0.857 -34.460 1.00 49.41 208 THR A N 1
ATOM 1658 C CA . THR A 1 208 ? -12.204 -0.996 -34.978 1.00 49.41 208 THR A CA 1
ATOM 1659 C C . THR A 1 208 ? -11.388 0.273 -34.709 1.00 49.41 208 THR A C 1
ATOM 1661 O O . THR A 1 208 ? -11.919 1.383 -34.716 1.00 49.41 208 THR A O 1
ATOM 1664 N N . PHE A 1 209 ? -10.081 0.115 -34.481 1.00 52.19 209 PHE A N 1
ATOM 1665 C CA . PHE A 1 209 ? -9.147 1.223 -34.236 1.00 52.19 209 PHE A CA 1
ATOM 1666 C C . PHE A 1 209 ? -9.262 2.309 -35.323 1.00 52.19 209 PHE A C 1
ATOM 1668 O O . PHE A 1 209 ? -9.177 2.007 -36.512 1.00 52.19 209 PHE A O 1
ATOM 1675 N N . GLY A 1 210 ? -9.436 3.569 -34.913 1.00 54.75 210 GLY A N 1
ATOM 1676 C CA . GLY A 1 210 ? -9.534 4.724 -35.813 1.00 54.75 210 GLY A CA 1
ATOM 1677 C C . GLY A 1 210 ? -10.929 5.030 -36.381 1.00 54.75 210 GLY A C 1
ATOM 1678 O O . GLY A 1 210 ? -11.065 6.021 -37.097 1.00 54.75 210 GLY A O 1
ATOM 1679 N N . GLN A 1 211 ? -11.969 4.248 -36.066 1.00 76.38 211 GLN A N 1
ATOM 1680 C CA . GLN A 1 211 ? -13.344 4.572 -36.474 1.00 76.38 211 GLN A CA 1
ATOM 1681 C C . GLN A 1 211 ? -13.864 5.874 -35.837 1.00 76.38 211 GLN A C 1
ATOM 1683 O O . GLN A 1 211 ? -13.452 6.263 -34.741 1.00 76.38 211 GLN A O 1
ATOM 1688 N N . THR A 1 212 ? -14.812 6.526 -36.515 1.00 78.38 212 THR A N 1
ATOM 1689 C CA . THR A 1 212 ? -15.563 7.674 -35.986 1.00 78.38 212 THR A CA 1
ATOM 1690 C C . THR A 1 212 ? -16.911 7.218 -35.441 1.00 78.38 212 THR A C 1
ATOM 1692 O O . THR A 1 212 ? -17.682 6.558 -36.133 1.00 78.38 212 THR A O 1
ATOM 1695 N N . VAL A 1 213 ? -17.200 7.604 -34.202 1.00 83.50 213 VAL A N 1
ATOM 1696 C CA . VAL A 1 213 ? -18.421 7.286 -33.461 1.00 83.50 213 VAL A CA 1
ATOM 1697 C C . VAL A 1 213 ? -19.257 8.556 -33.327 1.00 83.50 213 VAL A C 1
ATOM 1699 O O . VAL A 1 213 ? -18.867 9.481 -32.612 1.00 83.50 213 VAL A O 1
ATOM 1702 N N . GLN A 1 214 ? -20.420 8.594 -33.984 1.00 85.06 214 GLN A N 1
ATOM 1703 C CA . GLN A 1 214 ? -21.400 9.671 -33.820 1.00 85.06 214 GLN A CA 1
ATOM 1704 C C . GLN A 1 214 ? -22.394 9.321 -32.710 1.00 85.06 214 GLN A C 1
ATOM 1706 O O . GLN A 1 214 ? -23.217 8.420 -32.856 1.00 85.06 214 GLN A O 1
ATOM 1711 N N . LEU A 1 215 ? -22.334 10.056 -31.598 1.00 87.44 215 LEU A N 1
ATOM 1712 C CA . LEU A 1 215 ? -23.249 9.915 -30.465 1.00 87.44 215 LEU A CA 1
ATOM 1713 C C . LEU A 1 215 ? -24.180 11.120 -30.360 1.00 87.44 215 LEU A C 1
ATOM 1715 O O . LEU A 1 215 ? -23.761 12.278 -30.431 1.00 87.44 215 LEU A O 1
ATOM 1719 N N . LYS A 1 216 ? -25.470 10.848 -30.162 1.00 89.25 216 LYS A N 1
ATOM 1720 C CA . LYS A 1 216 ? -26.485 11.894 -30.048 1.00 89.25 216 LYS A CA 1
ATOM 1721 C C . LYS A 1 216 ? -26.383 12.624 -28.707 1.00 89.25 216 LYS A C 1
ATOM 1723 O O . LYS A 1 216 ? -26.343 11.996 -27.647 1.00 89.25 216 LYS A O 1
ATOM 1728 N N . LYS A 1 217 ? -26.409 13.957 -28.735 1.00 89.12 217 LYS A N 1
ATOM 1729 C CA . LYS A 1 217 ? -26.481 14.786 -27.528 1.00 89.12 217 LYS A CA 1
ATOM 1730 C C . LYS A 1 217 ? -27.798 14.558 -26.782 1.00 89.12 217 LYS A C 1
ATOM 1732 O O . LYS A 1 217 ? -28.868 14.397 -27.369 1.00 89.12 217 LYS A O 1
ATOM 1737 N N . GLY A 1 218 ? -27.717 14.581 -25.455 1.00 86.00 218 GLY A N 1
ATOM 1738 C CA . GLY A 1 218 ? -28.893 14.628 -24.594 1.00 86.00 218 GLY A CA 1
ATOM 1739 C C . GLY A 1 218 ? -29.478 16.041 -24.513 1.00 86.00 218 GLY A C 1
ATOM 1740 O O . GLY A 1 218 ? -28.930 16.993 -25.063 1.00 86.00 218 GLY A O 1
ATOM 1741 N N . LYS A 1 219 ? -30.560 16.226 -23.744 1.00 87.88 219 LYS A N 1
ATOM 1742 C CA . LYS A 1 219 ? -31.211 17.546 -23.565 1.00 87.88 219 LYS A CA 1
ATOM 1743 C C . LYS A 1 219 ? -30.345 18.564 -22.792 1.00 87.88 219 LYS A C 1
ATOM 1745 O O . LYS A 1 219 ? -30.781 19.687 -22.564 1.00 87.88 219 LYS A O 1
ATOM 1750 N N . ASN A 1 220 ? -29.171 18.149 -22.313 1.00 89.75 220 ASN A N 1
ATOM 1751 C CA . ASN A 1 220 ? -28.123 18.947 -21.672 1.00 89.75 220 ASN A CA 1
ATOM 1752 C C . ASN A 1 220 ? -26.828 18.113 -21.574 1.00 89.75 220 ASN A C 1
ATOM 1754 O O . ASN A 1 220 ? -26.875 16.885 -21.690 1.00 89.75 220 ASN A O 1
ATOM 1758 N N . ASP A 1 221 ? -25.700 18.756 -21.257 1.00 88.56 221 ASP A N 1
ATOM 1759 C CA . ASP A 1 221 ? -24.371 18.122 -21.154 1.00 88.56 221 ASP A CA 1
ATOM 1760 C C . ASP A 1 221 ? -24.328 16.898 -20.232 1.00 88.56 221 ASP A C 1
ATOM 1762 O O . ASP A 1 221 ? -23.570 15.961 -20.469 1.00 88.56 221 ASP A O 1
ATOM 1766 N N . SER A 1 222 ? -25.138 16.882 -19.167 1.00 87.81 222 SER A N 1
ATOM 1767 C CA . SER A 1 222 ? -25.153 15.754 -18.230 1.00 87.81 222 SER A CA 1
ATOM 1768 C C . SER A 1 222 ? -25.891 14.545 -18.801 1.00 87.81 222 SER A C 1
ATOM 1770 O O . SER A 1 222 ? -25.498 13.421 -18.509 1.00 87.81 222 SER A O 1
ATOM 1772 N N . GLN A 1 223 ? -26.897 14.750 -19.658 1.00 89.62 223 GLN A N 1
ATOM 1773 C CA . GLN A 1 223 ? -27.499 13.662 -20.431 1.00 89.62 223 GLN A CA 1
ATOM 1774 C C . GLN A 1 223 ? -26.582 13.200 -21.571 1.00 89.62 223 GLN A C 1
ATOM 1776 O O . GLN A 1 223 ? -26.442 11.997 -21.749 1.00 89.62 223 GLN A O 1
ATOM 1781 N N . THR A 1 224 ? -25.902 14.111 -22.279 1.00 90.31 224 THR A N 1
ATOM 1782 C CA . THR A 1 224 ? -24.879 13.753 -23.286 1.00 90.31 224 THR A CA 1
ATOM 1783 C C . THR A 1 224 ? -23.782 12.877 -22.678 1.00 90.31 224 THR A C 1
ATOM 1785 O O . THR A 1 224 ? -23.453 11.830 -23.225 1.00 90.31 224 THR A O 1
ATOM 1788 N N . TYR A 1 225 ? -23.279 13.253 -21.499 1.00 93.88 225 TYR A N 1
ATOM 1789 C CA . TYR A 1 225 ? -22.282 12.471 -20.770 1.00 93.88 225 TYR A CA 1
ATOM 1790 C C . TYR A 1 225 ? -22.810 11.099 -20.329 1.00 93.88 225 TYR A C 1
ATOM 1792 O O . TYR A 1 225 ? -22.104 10.107 -20.460 1.00 93.88 225 TYR A O 1
ATOM 1800 N N . VAL A 1 226 ? -24.059 11.007 -19.855 1.00 93.31 226 VAL A N 1
ATOM 1801 C CA . VAL A 1 226 ? -24.686 9.712 -19.523 1.00 93.31 226 VAL A CA 1
ATOM 1802 C C . VAL A 1 226 ? -24.828 8.816 -20.757 1.00 93.31 226 VAL A C 1
ATOM 1804 O O . VAL A 1 226 ? -24.538 7.629 -20.658 1.00 93.31 226 VAL A O 1
ATOM 1807 N N . ILE A 1 227 ? -25.233 9.366 -21.906 1.00 90.81 227 ILE A N 1
ATOM 1808 C CA . ILE A 1 227 ? -25.348 8.624 -23.172 1.00 90.81 227 ILE A CA 1
ATOM 1809 C C . ILE A 1 227 ? -23.978 8.079 -23.598 1.00 90.81 227 ILE A C 1
ATOM 1811 O O . ILE A 1 227 ? -23.858 6.888 -23.875 1.00 90.81 227 ILE A O 1
ATOM 1815 N N . PHE A 1 228 ? -22.934 8.915 -23.563 1.00 95.25 228 PHE A N 1
ATOM 1816 C CA . PHE A 1 228 ? -21.565 8.489 -23.856 1.00 95.25 228 PHE A CA 1
ATOM 1817 C C . PHE A 1 228 ? -21.076 7.391 -22.903 1.00 95.25 228 PHE A C 1
ATOM 1819 O O . PHE A 1 228 ? -20.631 6.342 -23.355 1.00 95.25 228 PHE A O 1
ATOM 1826 N N . MET A 1 229 ? -21.186 7.590 -21.586 1.00 94.75 229 MET A N 1
ATOM 1827 C CA . MET A 1 229 ? -20.683 6.614 -20.613 1.00 94.75 229 MET A CA 1
ATOM 1828 C C . MET A 1 229 ? -21.428 5.273 -20.691 1.00 94.75 229 MET A C 1
ATOM 1830 O O . MET A 1 229 ? -20.802 4.232 -20.507 1.00 94.75 229 MET A O 1
ATOM 1834 N N . LYS A 1 230 ? -22.729 5.275 -21.027 1.00 92.25 230 LYS A N 1
ATOM 1835 C CA . LYS A 1 230 ? -23.479 4.045 -21.325 1.00 92.25 230 LYS A CA 1
ATOM 1836 C C . LYS A 1 230 ? -22.925 3.336 -22.560 1.00 92.25 230 LYS A C 1
ATOM 1838 O O . LYS A 1 230 ? -22.516 2.189 -22.434 1.00 92.25 230 LYS A O 1
ATOM 1843 N N . TYR A 1 231 ? -22.774 4.044 -23.684 1.00 92.12 231 TYR A N 1
ATOM 1844 C CA . TYR A 1 231 ? -22.171 3.497 -24.906 1.00 92.12 231 TYR A CA 1
ATOM 1845 C C . TYR A 1 231 ? -20.785 2.871 -24.662 1.00 92.12 231 TYR A C 1
ATOM 1847 O O . TYR A 1 231 ? -20.486 1.805 -25.203 1.00 92.12 231 TYR A O 1
ATOM 1855 N N . ILE A 1 232 ? -19.953 3.489 -23.814 1.00 92.38 232 ILE A N 1
ATOM 1856 C CA . ILE A 1 232 ? -18.654 2.927 -23.418 1.00 92.38 232 ILE A CA 1
ATOM 1857 C C . ILE A 1 232 ? -18.812 1.606 -22.649 1.00 92.38 232 ILE A C 1
ATOM 1859 O O . ILE A 1 232 ? -18.094 0.653 -22.938 1.00 92.38 232 ILE A O 1
ATOM 1863 N N . ILE A 1 233 ? -19.750 1.515 -21.705 1.00 87.94 233 ILE A N 1
ATOM 1864 C CA . ILE A 1 233 ? -20.033 0.271 -20.969 1.00 87.94 233 ILE A CA 1
ATOM 1865 C C . ILE A 1 233 ? -20.574 -0.811 -21.921 1.00 87.94 233 ILE A C 1
ATOM 1867 O O . ILE A 1 233 ? -20.088 -1.942 -21.899 1.00 87.94 233 ILE A O 1
ATOM 1871 N N . ASP A 1 234 ? -21.515 -0.462 -22.801 1.00 86.31 234 ASP A N 1
ATOM 1872 C CA . ASP A 1 234 ? -22.131 -1.393 -23.758 1.00 86.31 234 ASP A CA 1
ATOM 1873 C C . ASP A 1 234 ? -21.107 -1.991 -24.747 1.00 86.31 234 ASP A C 1
ATOM 1875 O O . ASP A 1 234 ? -21.210 -3.163 -25.099 1.00 86.31 234 ASP A O 1
ATOM 1879 N N . ASN A 1 235 ? -20.088 -1.222 -25.161 1.00 83.88 235 ASN A N 1
ATOM 1880 C CA . ASN A 1 235 ? -19.129 -1.634 -26.201 1.00 83.88 235 ASN A CA 1
ATOM 1881 C C . ASN A 1 235 ? -17.727 -2.025 -25.683 1.00 83.88 235 ASN A C 1
ATOM 1883 O O . ASN A 1 235 ? -16.957 -2.641 -26.423 1.00 83.88 235 ASN A O 1
ATOM 1887 N N . PHE A 1 236 ? -17.366 -1.674 -24.442 1.00 81.19 236 PHE A N 1
ATOM 1888 C CA . PHE A 1 236 ? -16.021 -1.896 -23.879 1.00 81.19 236 PHE A CA 1
ATOM 1889 C C . PHE A 1 236 ? -16.019 -2.488 -22.456 1.00 81.19 236 PHE A C 1
ATOM 1891 O O . PHE A 1 236 ? -14.963 -2.526 -21.823 1.00 81.19 236 PHE A O 1
ATOM 1898 N N . SER A 1 237 ? -17.154 -2.980 -21.941 1.00 71.56 237 SER A N 1
ATOM 1899 C CA . SER A 1 237 ? -17.255 -3.602 -20.602 1.00 71.56 237 SER A CA 1
ATOM 1900 C C . SER A 1 237 ? -16.198 -4.686 -20.348 1.00 71.56 237 SER A C 1
ATOM 1902 O O . SER A 1 237 ? -15.535 -4.685 -19.313 1.00 71.56 237 SER A O 1
ATOM 1904 N N . ASN A 1 238 ? -15.945 -5.545 -21.339 1.00 66.81 238 ASN A N 1
ATOM 1905 C CA . ASN A 1 238 ? -14.908 -6.587 -21.308 1.00 66.81 238 ASN A CA 1
ATOM 1906 C C . ASN A 1 238 ? -13.449 -6.073 -21.252 1.00 66.81 238 ASN A C 1
ATOM 1908 O O . ASN A 1 238 ? -12.524 -6.875 -21.140 1.00 66.81 238 ASN A O 1
ATOM 1912 N N . LYS A 1 239 ? -13.223 -4.756 -21.333 1.00 61.75 239 LYS A N 1
ATOM 1913 C CA . LYS A 1 239 ? -11.902 -4.105 -21.290 1.00 61.75 239 LYS A CA 1
ATOM 1914 C C . LYS A 1 239 ? -11.738 -3.146 -20.104 1.00 61.75 239 LYS A C 1
ATOM 1916 O O . LYS A 1 239 ? -10.668 -2.562 -19.962 1.00 61.75 239 LYS A O 1
ATOM 1921 N N . LEU A 1 240 ? -12.742 -2.996 -19.233 1.00 62.72 240 LEU A N 1
ATOM 1922 C CA . LEU A 1 240 ? -12.748 -1.993 -18.153 1.00 62.72 240 LEU A CA 1
ATOM 1923 C C . LEU A 1 240 ? -11.573 -2.123 -17.168 1.00 62.72 240 LEU A C 1
ATOM 1925 O O . LEU A 1 240 ? -11.005 -1.107 -16.773 1.00 62.72 240 LEU A O 1
ATOM 1929 N N . TYR A 1 241 ? -11.157 -3.350 -16.837 1.00 58.28 241 TYR A N 1
ATOM 1930 C CA . TYR A 1 241 ? -9.979 -3.621 -15.996 1.00 58.28 241 TYR A CA 1
ATOM 1931 C C . TYR A 1 241 ? -8.645 -3.667 -16.764 1.00 58.28 241 TYR A C 1
ATOM 1933 O O . TYR A 1 241 ? -7.588 -3.717 -16.145 1.00 58.28 241 TYR A O 1
ATOM 1941 N N . HIS A 1 242 ? -8.679 -3.650 -18.099 1.00 56.41 242 HIS A N 1
ATOM 1942 C CA . HIS A 1 242 ? -7.496 -3.740 -18.967 1.00 56.41 242 HIS A CA 1
ATOM 1943 C C . HIS A 1 242 ? -7.134 -2.403 -19.635 1.00 56.41 242 HIS A C 1
ATOM 1945 O O . HIS A 1 242 ? -6.201 -2.342 -20.433 1.00 56.41 242 HIS A O 1
ATOM 1951 N N . VAL A 1 243 ? -7.891 -1.338 -19.351 1.00 68.50 243 VAL A N 1
ATOM 1952 C CA . VAL A 1 243 ? -7.726 -0.013 -19.952 1.00 68.50 243 VAL A CA 1
ATOM 1953 C C . VAL A 1 243 ? -7.771 1.051 -18.854 1.00 68.50 243 VAL A C 1
ATOM 1955 O O . VAL A 1 243 ? -8.841 1.458 -18.399 1.00 68.50 243 VAL A O 1
ATOM 1958 N N . ASP A 1 244 ? -6.596 1.559 -18.477 1.00 71.50 244 ASP A N 1
ATOM 1959 C CA . ASP A 1 244 ? -6.385 2.493 -17.357 1.00 71.50 244 ASP A CA 1
ATOM 1960 C C . ASP A 1 244 ? -7.156 3.813 -17.432 1.00 71.50 244 ASP A C 1
ATOM 1962 O O . ASP A 1 244 ? -7.178 4.560 -16.453 1.00 71.50 244 ASP A O 1
ATOM 1966 N N . ILE A 1 245 ? -7.718 4.179 -18.589 1.00 80.94 245 ILE A N 1
ATOM 1967 C CA . ILE A 1 245 ? -8.579 5.362 -18.688 1.00 80.94 245 ILE A CA 1
ATOM 1968 C C . ILE A 1 245 ? -10.024 5.058 -18.277 1.00 80.94 245 ILE A C 1
ATOM 1970 O O . ILE A 1 245 ? -10.709 5.957 -17.799 1.00 80.94 245 ILE A O 1
ATOM 1974 N N . LEU A 1 246 ? -10.485 3.808 -18.391 1.00 83.75 246 LEU A N 1
ATOM 1975 C CA . LEU A 1 246 ? -11.856 3.428 -18.049 1.00 83.75 246 LEU A CA 1
ATOM 1976 C C . LEU A 1 246 ? -12.039 3.175 -16.552 1.00 83.75 246 LEU A C 1
ATOM 1978 O O . LEU A 1 246 ? -12.963 3.732 -15.963 1.00 83.75 246 LEU A O 1
ATOM 1982 N N . SER A 1 247 ? -11.116 2.450 -15.915 1.00 83.62 247 SER A N 1
ATOM 1983 C CA . SER A 1 247 ? -11.121 2.169 -14.464 1.00 83.62 247 SER A CA 1
ATOM 1984 C C . SER A 1 247 ? -11.040 3.422 -13.566 1.00 83.62 247 SER A C 1
ATOM 1986 O O . SER A 1 247 ? -11.285 3.353 -12.356 1.00 83.62 247 SER A O 1
ATOM 1988 N N . LYS A 1 248 ? -10.727 4.586 -14.160 1.00 87.81 248 LYS A N 1
ATOM 1989 C CA . LYS A 1 248 ? -10.739 5.923 -13.535 1.00 87.81 248 LYS A CA 1
ATOM 1990 C C . LYS A 1 248 ? -12.111 6.610 -13.551 1.00 87.81 248 LYS A C 1
ATOM 1992 O O . LYS A 1 248 ? -12.316 7.542 -12.778 1.00 87.81 248 LYS A O 1
ATOM 1997 N N . PHE A 1 249 ? -13.039 6.183 -14.410 1.00 90.31 249 PHE A N 1
ATOM 1998 C CA . PHE A 1 249 ? -14.368 6.800 -14.561 1.00 90.31 249 PHE A CA 1
ATOM 1999 C C . PHE A 1 249 ? -15.538 5.830 -14.364 1.00 90.31 249 PHE A C 1
ATOM 2001 O O . PHE A 1 249 ? -16.647 6.289 -14.080 1.00 90.31 249 PHE A O 1
ATOM 2008 N N . ILE A 1 250 ? -15.297 4.526 -14.520 1.00 92.06 250 ILE A N 1
ATOM 2009 C CA . ILE A 1 250 ? -16.284 3.445 -14.463 1.00 92.06 250 ILE A CA 1
ATOM 2010 C C . ILE A 1 250 ? -15.853 2.449 -13.381 1.00 92.06 250 ILE A C 1
ATOM 2012 O O . ILE A 1 250 ? -14.685 2.059 -13.341 1.00 92.06 250 ILE A O 1
ATOM 2016 N N . LYS A 1 251 ? -16.789 2.060 -12.509 1.00 91.31 251 LYS A N 1
ATOM 2017 C CA . LYS A 1 251 ? -16.576 1.201 -11.331 1.00 91.31 251 LYS A CA 1
ATOM 2018 C C . LYS A 1 251 ? -17.645 0.121 -11.230 1.00 91.31 251 LYS A C 1
ATOM 2020 O O . LYS A 1 251 ? -18.766 0.336 -11.673 1.00 91.31 251 LYS A O 1
ATOM 2025 N N . ASP A 1 252 ? -17.309 -0.997 -10.611 1.00 89.56 252 ASP A N 1
ATOM 2026 C CA . ASP A 1 252 ? -18.216 -2.089 -10.226 1.00 89.56 252 ASP A CA 1
ATOM 2027 C C . ASP A 1 252 ? -19.056 -1.762 -8.973 1.00 89.56 252 ASP A C 1
ATOM 2029 O O . ASP A 1 252 ? -20.071 -2.399 -8.702 1.00 89.56 252 ASP A O 1
ATOM 2033 N N . ASN A 1 253 ? -18.662 -0.734 -8.216 1.00 87.56 253 ASN A N 1
ATOM 2034 C CA . ASN A 1 253 ? -19.282 -0.345 -6.954 1.00 87.56 253 ASN A CA 1
ATOM 2035 C C . ASN A 1 253 ? -19.892 1.081 -7.017 1.00 87.56 253 ASN A C 1
ATOM 2037 O O . ASN A 1 253 ? -19.167 2.039 -7.301 1.00 87.56 253 ASN A O 1
ATOM 2041 N N . PRO A 1 254 ? -21.192 1.283 -6.698 1.00 85.06 254 PRO A N 1
ATOM 2042 C CA . PRO A 1 254 ? -21.832 2.604 -6.720 1.00 85.06 254 PRO A CA 1
ATOM 2043 C C . PRO A 1 254 ? -21.318 3.576 -5.647 1.00 85.06 254 PRO A C 1
ATOM 2045 O O . PRO A 1 254 ? -21.565 4.777 -5.756 1.00 85.06 254 PRO A O 1
ATOM 2048 N N . ILE A 1 255 ? -20.639 3.079 -4.609 1.00 86.81 255 ILE A N 1
ATOM 2049 C CA . ILE A 1 255 ? -20.087 3.875 -3.502 1.00 86.81 255 ILE A CA 1
ATOM 2050 C C . ILE A 1 255 ? -18.547 3.887 -3.480 1.00 86.81 255 ILE A C 1
ATOM 2052 O O . ILE A 1 255 ? -17.960 4.207 -2.450 1.00 86.81 255 ILE A O 1
ATOM 2056 N N . ASP A 1 256 ? -17.890 3.571 -4.605 1.00 88.50 256 ASP A N 1
ATOM 2057 C CA . ASP A 1 256 ? -16.430 3.674 -4.762 1.00 88.50 256 ASP A CA 1
ATOM 2058 C C . ASP A 1 256 ? -15.906 5.070 -4.356 1.00 88.50 256 ASP A C 1
ATOM 2060 O O . ASP A 1 256 ? -16.414 6.110 -4.795 1.00 88.50 256 ASP A O 1
ATOM 2064 N N . GLU A 1 257 ? -14.865 5.098 -3.516 1.00 83.38 257 GLU A N 1
ATOM 2065 C CA . GLU A 1 257 ? -14.347 6.327 -2.901 1.00 83.38 257 GLU A CA 1
ATOM 2066 C C . GLU A 1 257 ? -13.832 7.360 -3.919 1.00 83.38 257 GLU A C 1
ATOM 2068 O O . GLU A 1 257 ? -13.892 8.564 -3.652 1.00 83.38 257 GLU A O 1
ATOM 2073 N N . SER A 1 258 ? -13.385 6.936 -5.108 1.00 85.75 258 SER A N 1
ATOM 2074 C CA . SER A 1 258 ? -12.908 7.843 -6.164 1.00 85.75 258 SER A CA 1
ATOM 2075 C C . SER A 1 258 ? -14.024 8.700 -6.771 1.00 85.75 258 SER A C 1
ATOM 2077 O O . SER A 1 258 ? -13.757 9.783 -7.296 1.00 85.75 258 SER A O 1
ATOM 2079 N N . PHE A 1 259 ? -15.289 8.289 -6.629 1.00 86.81 259 PHE A N 1
ATOM 2080 C CA . PHE A 1 259 ? -16.433 9.145 -6.939 1.00 86.81 259 PHE A CA 1
ATOM 2081 C C . PHE A 1 259 ? -16.621 10.276 -5.913 1.00 86.81 259 PHE A C 1
ATOM 2083 O O . PHE A 1 259 ? -17.184 11.327 -6.246 1.00 86.81 259 PHE A O 1
ATOM 2090 N N . GLY A 1 260 ? -16.161 10.084 -4.672 1.00 89.81 260 GLY A N 1
ATOM 2091 C CA . GLY A 1 260 ? -16.158 11.071 -3.594 1.00 89.81 260 GLY A CA 1
ATOM 2092 C C . GLY A 1 260 ? -17.487 11.819 -3.441 1.00 89.81 260 GLY A C 1
ATOM 2093 O O . GLY A 1 260 ? -18.537 11.244 -3.153 1.00 89.81 260 GLY A O 1
ATOM 2094 N N . ARG A 1 261 ? -17.464 13.138 -3.680 1.00 87.06 261 ARG A N 1
ATOM 2095 C CA . ARG A 1 261 ? -18.655 14.006 -3.576 1.00 87.06 261 ARG A CA 1
ATOM 2096 C C . ARG A 1 261 ? -19.819 13.577 -4.479 1.00 87.06 261 ARG A C 1
ATOM 2098 O O . ARG A 1 261 ? -20.960 13.922 -4.178 1.00 87.06 261 ARG A O 1
ATOM 2105 N N . ALA A 1 262 ? -19.573 12.840 -5.562 1.00 86.62 262 ALA A N 1
ATOM 2106 C CA . ALA A 1 262 ? -20.633 12.380 -6.452 1.00 86.62 262 ALA A CA 1
ATOM 2107 C C . ALA A 1 262 ? -21.607 11.408 -5.764 1.00 86.62 262 ALA A C 1
ATOM 2109 O O . ALA A 1 262 ? -22.801 11.446 -6.066 1.00 86.62 262 ALA A O 1
ATOM 2110 N N . VAL A 1 263 ? -21.121 10.607 -4.806 1.00 81.44 263 VAL A N 1
ATOM 2111 C CA . VAL A 1 263 ? -21.951 9.720 -3.976 1.00 81.44 263 VAL A CA 1
ATOM 2112 C C . VAL A 1 263 ? -22.896 10.566 -3.117 1.00 81.44 263 VAL A C 1
ATOM 2114 O O . VAL A 1 263 ? -24.115 10.441 -3.222 1.00 81.44 263 VAL A O 1
ATOM 2117 N N . TYR A 1 264 ? -22.343 11.527 -2.366 1.00 78.31 264 TYR A N 1
ATOM 2118 C CA . TYR A 1 264 ? -23.101 12.448 -1.507 1.00 78.31 264 TYR A CA 1
ATOM 2119 C C . TYR A 1 264 ? -24.189 13.228 -2.266 1.00 78.31 264 TYR A C 1
ATOM 2121 O O . TYR A 1 264 ? -25.332 13.311 -1.818 1.00 78.31 264 TYR A O 1
ATOM 2129 N N . TYR A 1 265 ? -23.871 13.766 -3.449 1.00 83.38 265 TYR A N 1
ATOM 2130 C CA . TYR A 1 265 ? -24.834 14.516 -4.265 1.00 83.38 265 TYR A CA 1
ATOM 2131 C C . TYR A 1 265 ? -25.789 13.638 -5.096 1.00 83.38 265 TYR A C 1
ATOM 2133 O O . TYR A 1 265 ? -26.533 14.186 -5.914 1.00 83.38 265 TYR A O 1
ATOM 2141 N N . LYS A 1 266 ? -25.782 12.306 -4.915 1.00 87.25 266 LYS A N 1
ATOM 2142 C CA . LYS A 1 266 ? -26.583 11.331 -5.685 1.00 87.25 266 LYS A CA 1
ATOM 2143 C C . LYS A 1 266 ? -26.418 11.509 -7.202 1.00 87.25 266 LYS A C 1
ATOM 2145 O O . LYS A 1 266 ? -27.382 11.595 -7.958 1.00 87.25 266 LYS A O 1
ATOM 2150 N N . ARG A 1 267 ? -25.159 11.628 -7.637 1.00 87.88 267 ARG A N 1
ATOM 2151 C CA . ARG A 1 267 ? -24.739 11.864 -9.032 1.00 87.88 267 ARG A CA 1
ATOM 2152 C C . ARG A 1 267 ? -24.131 10.638 -9.707 1.00 87.88 267 ARG A C 1
ATOM 2154 O O . ARG A 1 267 ? -23.663 10.761 -10.839 1.00 87.88 267 ARG A O 1
ATOM 2161 N N . ILE A 1 268 ? -24.134 9.497 -9.030 1.00 94.50 268 ILE A N 1
ATOM 2162 C CA . ILE A 1 268 ? -23.748 8.206 -9.598 1.00 94.50 268 ILE A CA 1
ATOM 2163 C C . ILE A 1 268 ? -24.871 7.714 -10.511 1.00 94.50 268 ILE A C 1
ATOM 2165 O O . ILE A 1 268 ? -26.048 7.850 -10.175 1.00 94.50 268 ILE A O 1
ATOM 2169 N N . VAL A 1 269 ? -24.511 7.158 -11.662 1.00 93.06 269 VAL A N 1
ATOM 2170 C CA . VAL A 1 269 ? -25.434 6.519 -12.605 1.00 93.06 269 VAL A CA 1
ATOM 2171 C C . VAL A 1 269 ? -24.968 5.086 -12.821 1.00 93.06 269 VAL A C 1
ATOM 2173 O O . VAL A 1 269 ? -23.794 4.871 -13.109 1.00 93.06 269 VAL A O 1
ATOM 2176 N N . GLY A 1 270 ? -25.885 4.130 -12.659 1.00 91.69 270 GLY A N 1
ATOM 2177 C CA . GLY A 1 270 ? -25.660 2.711 -12.939 1.00 91.69 270 GLY A CA 1
ATOM 2178 C C . GLY A 1 270 ? -26.137 2.305 -14.338 1.00 91.69 270 GLY A C 1
ATOM 2179 O O . GLY A 1 270 ? -27.104 2.870 -14.867 1.00 91.69 270 GLY A O 1
ATOM 2180 N N . HIS A 1 271 ? -25.457 1.333 -14.940 1.00 92.69 271 HIS A N 1
ATOM 2181 C CA . HIS A 1 271 ? -25.786 0.702 -16.220 1.00 92.69 271 HIS A CA 1
ATOM 2182 C C . HIS A 1 271 ? -25.042 -0.634 -16.346 1.00 92.69 271 HIS A C 1
ATOM 2184 O O . HIS A 1 271 ? -23.823 -0.647 -16.228 1.00 92.69 271 HIS A O 1
ATOM 2190 N N . ASN A 1 272 ? -25.761 -1.731 -16.601 1.00 86.75 272 ASN A N 1
ATOM 2191 C CA . ASN A 1 272 ? -25.209 -3.085 -16.776 1.00 86.7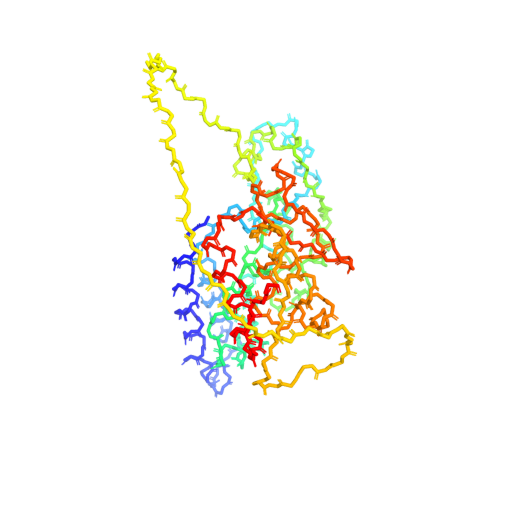5 272 ASN A CA 1
ATOM 2192 C C . ASN A 1 272 ? -24.197 -3.481 -15.675 1.00 86.75 272 ASN A C 1
ATOM 2194 O O . ASN A 1 272 ? -23.074 -3.866 -15.977 1.00 86.75 272 ASN A O 1
ATOM 2198 N N . ASP A 1 273 ? -24.580 -3.299 -14.407 1.00 86.62 273 ASP A N 1
ATOM 2199 C CA . ASP A 1 273 ? -23.764 -3.532 -13.197 1.00 86.62 273 ASP A CA 1
ATOM 2200 C C . ASP A 1 273 ? -22.498 -2.662 -13.043 1.00 86.62 273 ASP A C 1
ATOM 2202 O O . ASP A 1 273 ? -21.756 -2.797 -12.072 1.00 86.62 273 ASP A O 1
ATOM 2206 N N . TRP A 1 274 ? -22.307 -1.685 -13.934 1.00 90.75 274 TRP A N 1
ATOM 2207 C CA . TRP A 1 274 ? -21.256 -0.674 -13.864 1.00 90.75 274 TRP A CA 1
ATOM 2208 C C . TRP A 1 274 ? -21.803 0.703 -13.486 1.00 90.75 274 TRP A C 1
ATOM 2210 O O . TRP A 1 274 ? -22.932 1.072 -13.808 1.00 90.75 274 TRP A O 1
ATOM 2220 N N . TYR A 1 275 ? -20.972 1.505 -12.832 1.00 93.62 275 TYR A N 1
ATOM 2221 C CA . TYR A 1 275 ? -21.328 2.789 -12.241 1.00 93.62 275 TYR A CA 1
ATOM 2222 C C . TYR A 1 275 ? -20.363 3.882 -12.685 1.00 93.62 275 TYR A C 1
ATOM 2224 O O . TYR A 1 275 ? -19.176 3.628 -12.878 1.00 93.62 275 TYR A O 1
ATOM 2232 N N . PHE A 1 276 ? -20.851 5.115 -12.823 1.00 95.19 276 PHE A N 1
ATOM 2233 C CA . PHE A 1 276 ? -20.015 6.277 -13.134 1.00 95.19 276 PHE A CA 1
ATOM 2234 C C . PHE A 1 276 ? -20.560 7.579 -12.531 1.00 95.19 276 PHE A C 1
ATOM 2236 O O . PHE A 1 276 ? -21.763 7.752 -12.326 1.00 95.19 276 PHE A O 1
ATOM 2243 N N . SER A 1 277 ? -19.666 8.536 -12.273 1.00 94.31 277 SER A N 1
ATOM 2244 C CA . SER A 1 277 ? -20.016 9.862 -11.749 1.00 94.31 277 SER A CA 1
ATOM 2245 C C . SER A 1 277 ? -20.492 10.822 -12.845 1.00 94.31 277 SER A C 1
ATOM 2247 O O . SER A 1 277 ? -19.864 10.954 -13.893 1.00 94.31 277 SER A O 1
ATOM 2249 N N . THR A 1 278 ? -21.549 11.589 -12.562 1.00 92.00 278 THR A N 1
ATOM 2250 C CA . THR A 1 278 ? -21.953 12.782 -13.336 1.00 92.00 278 THR A CA 1
ATOM 2251 C C . THR A 1 278 ? -21.605 14.107 -12.635 1.00 92.00 278 THR A C 1
ATOM 2253 O O . THR A 1 278 ? -21.953 15.184 -13.140 1.00 92.00 278 THR A O 1
ATOM 2256 N N . TYR A 1 279 ? -20.920 14.060 -11.483 1.00 91.38 279 TYR A N 1
ATOM 2257 C CA . TYR A 1 279 ? -20.525 15.223 -10.671 1.00 91.38 279 TYR A CA 1
ATOM 2258 C C . TYR A 1 279 ? -19.242 15.879 -11.206 1.00 91.38 279 TYR A C 1
ATOM 2260 O O . TYR A 1 279 ? -18.199 15.922 -10.563 1.00 91.38 279 TYR A O 1
ATOM 2268 N N . PHE A 1 280 ? -19.357 16.393 -12.422 1.00 89.19 280 PHE A N 1
ATOM 2269 C CA . PHE A 1 280 ? -18.339 17.159 -13.129 1.00 89.19 280 PHE A CA 1
ATOM 2270 C C . PHE A 1 280 ? -19.002 18.421 -13.693 1.00 89.19 280 PHE A C 1
ATOM 2272 O O . PHE A 1 280 ? -20.192 18.382 -14.034 1.00 89.19 280 PHE A O 1
ATOM 2279 N N . ASP A 1 281 ? -18.273 19.529 -13.817 1.00 90.62 281 ASP A N 1
ATOM 2280 C CA . ASP A 1 281 ? -18.747 20.670 -14.607 1.00 90.62 281 ASP A CA 1
ATOM 2281 C C . ASP A 1 281 ? -18.817 20.317 -16.108 1.00 90.62 281 ASP A C 1
ATOM 2283 O O . ASP A 1 281 ? -18.411 19.233 -16.538 1.00 90.62 281 ASP A O 1
ATOM 2287 N N . THR A 1 282 ? -19.377 21.213 -16.920 1.00 87.81 282 THR A N 1
ATOM 2288 C CA . THR A 1 282 ? -19.546 20.986 -18.361 1.00 87.81 282 THR A CA 1
ATOM 2289 C C . THR A 1 282 ? -18.213 20.774 -19.090 1.00 87.81 282 THR A C 1
ATOM 2291 O O . THR A 1 282 ? -18.115 19.855 -19.904 1.00 87.81 282 THR A O 1
ATOM 2294 N N . ALA A 1 283 ? -17.167 21.549 -18.787 1.00 87.94 283 ALA A N 1
ATOM 2295 C CA . ALA A 1 283 ? -15.871 21.414 -19.454 1.00 87.94 283 ALA A CA 1
ATOM 2296 C C . ALA A 1 283 ? -15.171 20.105 -19.053 1.00 87.94 283 ALA A C 1
ATOM 2298 O O . ALA A 1 283 ? -14.655 19.389 -19.914 1.00 87.94 283 ALA A O 1
ATOM 2299 N N . ALA A 1 284 ? -15.233 19.736 -17.771 1.00 88.38 284 ALA A N 1
ATOM 2300 C CA . ALA A 1 284 ? -14.746 18.454 -17.275 1.00 88.38 284 ALA A CA 1
ATOM 2301 C C . ALA A 1 284 ? -15.479 17.260 -17.919 1.00 88.38 284 ALA A C 1
ATOM 2303 O O . ALA A 1 284 ? -14.824 16.290 -18.298 1.00 88.38 284 ALA A O 1
ATOM 2304 N N . LYS A 1 285 ? -16.803 17.341 -18.141 1.00 91.56 285 LYS A N 1
ATOM 2305 C CA . LYS A 1 285 ? -17.556 16.310 -18.884 1.00 91.56 285 LYS A CA 1
ATOM 2306 C C . LYS A 1 285 ? -17.011 16.108 -20.299 1.00 91.56 285 LYS A C 1
ATOM 2308 O O . LYS A 1 285 ? -16.650 14.984 -20.640 1.00 91.56 285 LYS A O 1
ATOM 2313 N N . TYR A 1 286 ? -16.903 17.168 -21.105 1.00 90.81 286 TYR A N 1
ATOM 2314 C CA . TYR A 1 286 ? -16.362 17.055 -22.470 1.00 90.81 286 TYR A CA 1
ATOM 2315 C C . TYR A 1 286 ? -14.885 16.618 -22.482 1.00 90.81 286 TYR A C 1
ATOM 2317 O O . TYR A 1 286 ? -14.506 15.786 -23.305 1.00 90.81 286 TYR A O 1
ATOM 2325 N N . SER A 1 287 ? -14.070 17.089 -21.530 1.00 92.44 287 SER A N 1
ATOM 2326 C CA . SER A 1 287 ? -12.674 16.653 -21.368 1.00 92.44 287 SER A CA 1
ATOM 2327 C C . SER A 1 287 ? -12.562 15.153 -21.074 1.00 92.44 287 SER A C 1
ATOM 2329 O O . SER A 1 287 ? -11.725 14.477 -21.667 1.00 92.44 287 SER A O 1
ATOM 2331 N N . ASN A 1 288 ? -13.411 14.617 -20.195 1.00 93.00 288 ASN A N 1
ATOM 2332 C CA . ASN A 1 288 ? -13.405 13.198 -19.841 1.00 93.00 288 ASN A CA 1
ATOM 2333 C C . ASN A 1 288 ? -13.892 12.322 -21.005 1.00 93.00 288 ASN A C 1
ATOM 2335 O O . ASN A 1 288 ? -13.234 11.331 -21.310 1.00 93.00 288 ASN A O 1
ATOM 2339 N N . MET A 1 289 ? -14.961 12.719 -21.713 1.00 93.81 289 MET A N 1
ATOM 2340 C CA . MET A 1 289 ? -15.414 12.001 -22.917 1.00 93.81 289 MET A CA 1
ATOM 2341 C C . MET A 1 289 ? -14.313 11.937 -23.982 1.00 93.81 289 MET A C 1
ATOM 2343 O O . MET A 1 289 ? -14.047 10.862 -24.516 1.00 93.81 289 MET A O 1
ATOM 2347 N N . LYS A 1 290 ? -13.610 13.055 -24.230 1.00 92.50 290 LYS A N 1
ATOM 2348 C CA . LYS A 1 290 ? -12.469 13.062 -25.153 1.00 92.50 290 LYS A CA 1
ATOM 2349 C C . LYS A 1 290 ? -11.335 12.147 -24.674 1.00 92.50 290 LYS A C 1
ATOM 2351 O O . LYS A 1 290 ? -10.913 11.296 -25.440 1.00 92.50 290 LYS A O 1
ATOM 2356 N N . LYS A 1 291 ? -10.881 12.254 -23.418 1.00 91.69 291 LYS A N 1
ATOM 2357 C CA . LYS A 1 291 ? -9.802 11.394 -22.879 1.00 91.69 291 LYS A CA 1
ATOM 2358 C C . LYS A 1 291 ? -10.117 9.901 -23.010 1.00 91.69 291 LYS A C 1
ATOM 2360 O O . LYS A 1 291 ? -9.223 9.115 -23.306 1.00 91.69 291 LYS A O 1
ATOM 2365 N N . ILE A 1 292 ? -11.374 9.516 -22.782 1.00 91.88 292 ILE A N 1
ATOM 2366 C CA . ILE A 1 292 ? -11.834 8.132 -22.937 1.00 91.88 292 ILE A CA 1
ATOM 2367 C C . ILE A 1 292 ? -11.787 7.707 -24.413 1.00 91.88 292 ILE A C 1
ATOM 2369 O O . ILE A 1 292 ? -11.270 6.632 -24.701 1.00 91.88 292 ILE A O 1
ATOM 2373 N N . ALA A 1 293 ? -12.267 8.545 -25.339 1.00 89.44 293 ALA A N 1
ATOM 2374 C CA . ALA A 1 293 ? -12.229 8.264 -26.777 1.00 89.44 293 ALA A CA 1
ATOM 2375 C C . ALA A 1 293 ? -10.789 8.191 -27.326 1.00 89.44 293 ALA A C 1
ATOM 2377 O O . ALA A 1 293 ? -10.437 7.213 -27.984 1.00 89.44 293 ALA A O 1
ATOM 2378 N N . ASP A 1 294 ? -9.933 9.154 -26.961 1.00 86.00 294 ASP A N 1
ATOM 2379 C CA . ASP A 1 294 ? -8.503 9.186 -27.295 1.00 86.00 294 ASP A CA 1
ATOM 2380 C C . ASP A 1 294 ? -7.796 7.908 -26.790 1.00 86.00 294 ASP A C 1
ATOM 2382 O O . ASP A 1 294 ? -7.074 7.248 -27.539 1.00 86.00 294 ASP A O 1
ATOM 2386 N N . GLY A 1 295 ? -8.035 7.514 -25.530 1.00 84.44 295 GLY A N 1
ATOM 2387 C CA . GLY A 1 295 ? -7.437 6.319 -24.921 1.00 84.44 295 GLY A CA 1
ATOM 2388 C C . GLY A 1 295 ? -7.962 4.993 -25.487 1.00 84.44 295 GLY A C 1
ATOM 2389 O O . GLY A 1 295 ? -7.210 4.021 -25.571 1.00 84.44 295 GLY A O 1
ATOM 2390 N N . LEU A 1 296 ? -9.221 4.961 -25.934 1.00 83.69 296 LEU A N 1
ATOM 2391 C CA . LEU A 1 296 ? -9.817 3.844 -26.677 1.00 83.69 296 LEU A CA 1
ATOM 2392 C C . LEU A 1 296 ? -9.572 3.904 -28.191 1.00 83.69 296 LEU A C 1
ATOM 2394 O O . LEU A 1 296 ? -9.960 2.977 -28.902 1.00 83.69 296 LEU A O 1
ATOM 2398 N N . LYS A 1 297 ? -8.869 4.938 -28.670 1.00 82.75 297 LYS A N 1
ATOM 2399 C CA . LYS A 1 297 ? -8.396 5.095 -30.051 1.00 82.75 297 LYS A CA 1
ATOM 2400 C C . LYS A 1 297 ? -9.530 5.105 -31.091 1.00 82.75 297 LYS A C 1
ATOM 2402 O O . LYS A 1 297 ? -9.418 4.481 -32.149 1.00 82.75 297 LYS A O 1
ATOM 2407 N N . PHE A 1 298 ? -10.602 5.844 -30.796 1.00 83.25 298 PHE A N 1
ATOM 2408 C CA . PHE A 1 298 ? -11.686 6.161 -31.735 1.00 83.25 298 PHE A CA 1
ATOM 2409 C C . PHE A 1 298 ? -12.004 7.666 -31.720 1.00 83.25 298 PHE A C 1
ATOM 2411 O O . PHE A 1 298 ? -11.794 8.346 -30.715 1.00 83.25 298 PHE A O 1
ATOM 2418 N N . ASN A 1 299 ? -12.531 8.201 -32.823 1.00 84.50 299 ASN A N 1
ATOM 2419 C CA . ASN A 1 299 ? -12.905 9.614 -32.920 1.00 84.50 299 ASN A CA 1
ATOM 2420 C C . ASN A 1 299 ? -14.339 9.817 -32.412 1.00 84.50 299 ASN A C 1
ATOM 2422 O O . ASN A 1 299 ? -15.266 9.202 -32.935 1.00 84.50 299 ASN A O 1
ATOM 2426 N N . LEU A 1 300 ? -14.544 10.686 -31.420 1.00 90.25 300 LEU A N 1
ATOM 2427 C CA . LEU A 1 300 ? -15.877 11.010 -30.902 1.00 90.25 300 LEU A CA 1
ATOM 2428 C C . LEU A 1 300 ? -16.467 12.245 -31.594 1.00 90.25 300 LEU A C 1
ATOM 2430 O O . LEU A 1 300 ? -15.950 13.352 -31.445 1.00 90.25 300 LEU A O 1
ATOM 2434 N N . GLU A 1 301 ? -17.619 12.075 -32.236 1.00 90.69 301 GLU A N 1
ATOM 2435 C CA . GLU A 1 301 ? -18.447 13.162 -32.759 1.00 90.69 301 GLU A CA 1
ATOM 2436 C C . GLU A 1 301 ? -19.781 13.231 -32.003 1.00 90.69 301 GLU A C 1
ATOM 2438 O O . GLU A 1 301 ? -20.426 12.215 -31.747 1.00 90.69 301 GLU A O 1
ATOM 2443 N N . LEU A 1 302 ? -20.214 14.441 -31.630 1.00 87.06 302 LEU A N 1
ATOM 2444 C CA . LEU A 1 302 ? -21.441 14.654 -30.855 1.00 87.06 302 LEU A CA 1
ATOM 2445 C C . LEU A 1 302 ? -22.485 15.413 -31.685 1.00 87.06 302 LEU A C 1
ATOM 2447 O O . LEU A 1 302 ? -22.374 16.627 -31.883 1.00 87.06 302 LEU A O 1
ATOM 2451 N N . VAL A 1 303 ? -23.511 14.695 -32.147 1.00 88.50 303 VAL A N 1
ATOM 2452 C CA . VAL A 1 303 ? -24.546 15.173 -33.088 1.00 88.50 303 VAL A CA 1
ATOM 2453 C C . VAL A 1 303 ? -25.850 15.576 -32.384 1.00 88.50 303 VAL A C 1
ATOM 2455 O O . VAL A 1 303 ? -26.136 15.098 -31.288 1.00 88.50 303 VAL A O 1
ATOM 2458 N N . ASP A 1 304 ? -26.636 16.461 -33.007 1.00 83.44 304 ASP A N 1
ATOM 2459 C CA . ASP A 1 304 ? -27.923 16.974 -32.485 1.00 83.44 304 ASP A CA 1
ATOM 2460 C C . ASP A 1 304 ? -29.143 16.110 -32.919 1.00 83.44 304 ASP A C 1
ATOM 2462 O O . ASP A 1 304 ? -29.292 15.829 -34.136 1.00 83.44 304 ASP A O 1
#

Secondary structure (DSSP, 8-state):
--HHHHHHHHHHHHHHHHHTHHHHHTS---HHHHHHHHHHHHHHHHTS---GGGEEEEEEHHHHHHHHH-TTPPPEEEESS-HHHHHHHHHHTSHHHHHH-TTHHHHHIIIIIT-EEEE-HHHHHHHTTTSSTTT---HHHHHHHTT--EEE--TTGGGSTTTTTT-SSPPPP----PPP--------------------------PPTT-EEEEE--SSHHHHHHHHHHHHHHHHGGGTTT-TTTTTTEES-TT-GGGTHHHHTT-EEEETTEEEE--S-HHHHHHHHHHHHHHHT-EEEEE-